Protein AF-A0A356SYL8-F1 (afdb_monomer_lite)

Radius of gyration: 32.14 Å; chains: 1; bounding box: 62×27×93 Å

Sequence (235 aa):
SVVDAVVDLANYNRMDISARATDNAATGLDERGFVDSITAVGWGPGSCAGISGGRTFVQCLPGTNVDFRIAFRNDIVMPTSMPQVFDFFIEVVGDGTFVLDRIPVRILVPPDRPLYPPEGRYWRDYDSTVHCADNERPDWGNLTWQTVSMPSGTSIRWELRAADSLAALPGTTPVSFTAPPVTSPIDIAARLSSAGVPNNLPYLRVTAVLRSNADRSETPVLRSFETRFVCVPTE

pLDDT: mean 92.58, std 8.84, range [54.75, 98.56]

Foldseek 3Di:
DVVVVVVVVQQVPFWKKFKAWAADPVDPDGCSLFWPDKFWDDKDPFDFPDDDPRTIGHRTGPPIGTDIDTHTDDPDDDAALAKDKDKTWMFIDINNHDGPDTDIDIDIDHHPDDFADQKDKDKDKDACPVPADPQWFKQWFKKFWDWPDDDPQKKKKKWKFAAQDPVCRVVGGTQIDMPVVDHPIDTPCVSCVVVVHHSGGRMMMIMIMWGAHPSRPDTIGTPDMDIDIDIDGDD

Structure (mmCIF, N/CA/C/O backbone):
data_AF-A0A356SYL8-F1
#
_entry.id   AF-A0A356SYL8-F1
#
loop_
_atom_site.group_PDB
_atom_site.id
_atom_site.type_symbol
_atom_site.label_atom_id
_atom_site.label_alt_id
_atom_site.label_comp_id
_atom_site.label_asym_id
_atom_site.label_entity_id
_atom_site.label_seq_id
_atom_site.pdbx_PDB_ins_code
_atom_site.Cartn_x
_atom_site.Cartn_y
_atom_site.Cartn_z
_atom_site.occupancy
_atom_site.B_iso_or_equiv
_atom_site.auth_seq_id
_atom_site.auth_comp_id
_atom_site.auth_asym_id
_atom_site.auth_atom_id
_atom_site.pdbx_PDB_model_num
ATOM 1 N N . SER A 1 1 ? -2.974 12.316 65.427 1.00 63.41 1 SER A N 1
ATOM 2 C CA . SER A 1 1 ? -1.638 12.676 64.903 1.00 63.41 1 SER A CA 1
ATOM 3 C C . SER A 1 1 ? -1.795 13.244 63.493 1.00 63.41 1 SER A C 1
ATOM 5 O O . SER A 1 1 ? -2.863 13.087 62.917 1.00 63.41 1 SER A O 1
ATOM 7 N N . VAL A 1 2 ? -0.780 13.905 62.917 1.00 64.44 2 VAL A N 1
ATOM 8 C CA . VAL A 1 2 ? -0.832 14.335 61.497 1.00 64.44 2 VAL A CA 1
ATOM 9 C C . VAL A 1 2 ? -1.031 13.132 60.565 1.00 64.44 2 VAL A C 1
ATOM 11 O O . VAL A 1 2 ? -1.693 13.252 59.545 1.00 64.44 2 VAL A O 1
ATOM 14 N N . VAL A 1 3 ? -0.532 11.956 60.959 1.00 67.69 3 VAL A N 1
ATOM 15 C CA . VAL A 1 3 ? -0.725 10.697 60.229 1.00 67.69 3 VAL A CA 1
ATOM 16 C C . VAL A 1 3 ? -2.204 10.302 60.185 1.00 67.69 3 VAL A C 1
ATOM 18 O O . VAL A 1 3 ? -2.687 9.959 59.116 1.00 67.69 3 VAL A O 1
ATOM 21 N N . ASP A 1 4 ? -2.947 10.448 61.285 1.00 56.91 4 ASP A N 1
ATOM 22 C CA . ASP A 1 4 ? -4.391 10.153 61.310 1.00 56.91 4 ASP A CA 1
ATOM 23 C C . ASP A 1 4 ? -5.180 11.138 60.433 1.00 56.91 4 ASP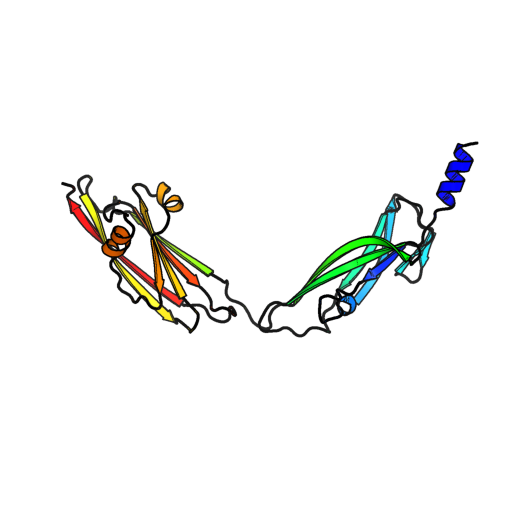 A C 1
ATOM 25 O O . ASP A 1 4 ? -6.041 10.727 59.670 1.00 56.91 4 ASP A O 1
ATOM 29 N N . ALA A 1 5 ? -4.810 12.424 60.437 1.00 55.94 5 ALA A N 1
ATOM 30 C CA . ALA A 1 5 ? -5.434 13.430 59.573 1.00 55.94 5 ALA A CA 1
ATOM 31 C C . ALA A 1 5 ? -5.147 1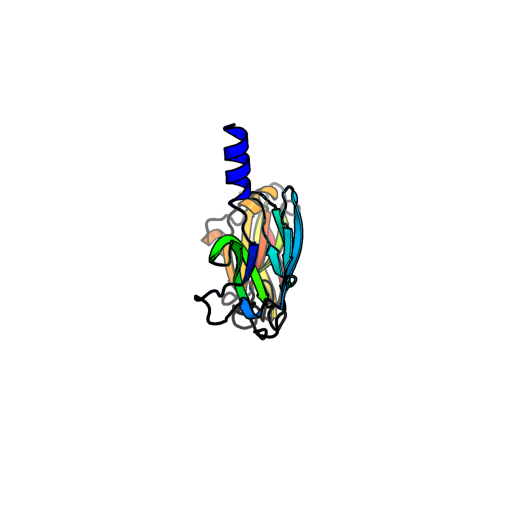3.199 58.075 1.00 55.94 5 ALA A C 1
ATOM 33 O O . ALA A 1 5 ? -5.994 13.484 57.231 1.00 55.94 5 ALA A O 1
ATOM 34 N N . VAL A 1 6 ? -3.969 12.669 57.730 1.00 63.00 6 VAL A N 1
ATOM 35 C CA . VAL A 1 6 ? -3.619 12.288 56.350 1.00 63.00 6 VAL A CA 1
ATOM 36 C C . VAL A 1 6 ? -4.334 10.999 55.935 1.00 63.00 6 VAL A C 1
ATOM 38 O O . VAL A 1 6 ? -4.805 10.912 54.804 1.00 63.00 6 VAL A O 1
ATOM 41 N N . VAL A 1 7 ? -4.467 10.022 56.839 1.00 59.72 7 VAL A N 1
ATOM 42 C CA . VAL A 1 7 ? -5.259 8.800 56.613 1.00 59.72 7 VAL A CA 1
ATOM 43 C C . VAL A 1 7 ? -6.740 9.141 56.429 1.00 59.72 7 VAL A C 1
ATOM 45 O O . VAL A 1 7 ? -7.374 8.621 55.513 1.00 59.72 7 VAL A O 1
ATOM 48 N N . ASP A 1 8 ? -7.279 10.064 57.222 1.00 56.94 8 ASP A N 1
ATOM 49 C CA . ASP A 1 8 ? -8.661 10.530 57.102 1.00 56.94 8 ASP A CA 1
ATOM 50 C C . ASP A 1 8 ? -8.887 11.322 55.806 1.00 56.94 8 ASP A C 1
ATOM 52 O O . ASP A 1 8 ? -9.875 11.086 55.113 1.00 56.94 8 ASP A O 1
ATOM 56 N N . LEU A 1 9 ? -7.949 12.189 55.407 1.00 57.88 9 LEU A N 1
ATOM 57 C CA . LEU A 1 9 ? -8.030 12.938 54.146 1.00 57.88 9 LEU A CA 1
ATOM 58 C C . LEU A 1 9 ? -7.894 12.028 52.911 1.00 57.88 9 LEU A C 1
ATOM 60 O O . LEU A 1 9 ? -8.558 12.252 51.899 1.00 57.88 9 LEU A O 1
ATOM 64 N N . ALA A 1 10 ? -7.071 10.979 52.985 1.00 57.09 10 ALA A N 1
ATOM 65 C CA . ALA A 1 10 ? -6.956 9.970 51.931 1.00 57.09 10 ALA A CA 1
ATOM 66 C C . ALA A 1 10 ? -8.210 9.082 51.834 1.00 57.09 10 ALA A C 1
ATOM 68 O O . ALA A 1 10 ? -8.614 8.710 50.733 1.00 57.09 10 ALA A O 1
ATOM 69 N N . ASN A 1 11 ? -8.859 8.784 52.965 1.00 54.75 11 ASN A N 1
ATOM 70 C CA . ASN A 1 11 ? -10.123 8.046 53.002 1.00 54.75 11 ASN A CA 1
ATOM 71 C C . ASN A 1 11 ? -11.343 8.888 52.586 1.00 54.75 11 ASN A C 1
ATOM 73 O O . ASN A 1 11 ? -12.344 8.304 52.176 1.00 54.75 11 ASN A O 1
ATOM 77 N N . TYR A 1 12 ? -11.265 10.223 52.646 1.00 60.19 12 TYR A N 1
ATOM 78 C CA . TYR A 1 12 ? -12.350 11.131 52.240 1.00 60.19 12 TYR A CA 1
ATOM 79 C C . TYR A 1 12 ? -12.415 11.430 50.735 1.00 60.19 12 TYR A C 1
ATOM 81 O O . TYR A 1 12 ? -13.429 11.938 50.270 1.00 60.19 12 TYR A O 1
ATOM 89 N N . ASN A 1 13 ? -11.373 11.105 49.963 1.00 72.44 13 ASN A N 1
ATOM 90 C CA . ASN A 1 13 ? -11.320 11.352 48.514 1.00 72.44 13 ASN A CA 1
ATOM 91 C C . ASN A 1 13 ? -11.604 10.084 47.693 1.00 72.44 13 ASN A C 1
ATOM 93 O O . ASN A 1 13 ? -10.962 9.834 46.671 1.00 72.44 13 ASN A O 1
ATOM 97 N N . ARG A 1 14 ? -12.522 9.240 48.174 1.00 86.94 14 ARG A N 1
ATOM 98 C CA . ARG A 1 14 ? -12.982 8.071 47.420 1.00 86.94 14 ARG A CA 1
ATOM 99 C C . ARG A 1 14 ? -13.870 8.517 46.268 1.00 86.94 14 ARG A C 1
ATOM 101 O O . ARG A 1 14 ? -14.723 9.376 46.453 1.00 86.94 14 ARG A O 1
ATOM 108 N N . MET A 1 15 ? -13.673 7.890 45.117 1.00 90.81 15 MET A N 1
ATOM 109 C CA . MET A 1 15 ? -14.321 8.272 43.868 1.00 90.81 15 MET A CA 1
ATOM 110 C C . MET A 1 15 ? -14.929 7.050 43.188 1.00 90.81 15 MET A C 1
ATOM 112 O O . MET A 1 15 ? -14.348 5.959 43.209 1.00 90.81 15 MET A O 1
ATOM 116 N N . ASP A 1 16 ? -16.081 7.234 42.563 1.00 94.19 16 ASP A N 1
ATOM 117 C CA . ASP A 1 16 ? -16.688 6.219 41.713 1.00 94.19 16 ASP A CA 1
ATOM 118 C C . ASP A 1 16 ? -16.102 6.330 40.302 1.00 94.19 16 ASP A C 1
ATOM 120 O O . ASP A 1 16 ? -16.129 7.395 39.687 1.00 94.19 16 ASP A O 1
ATOM 124 N N . ILE A 1 17 ? -15.566 5.235 39.767 1.00 94.94 17 ILE A N 1
ATOM 125 C CA . ILE A 1 17 ? -14.903 5.210 38.460 1.00 94.94 17 ILE A CA 1
ATOM 126 C C . ILE A 1 17 ? -15.751 4.410 37.476 1.00 94.94 17 ILE A C 1
ATOM 128 O O . ILE A 1 17 ? -16.045 3.232 37.681 1.00 94.94 17 ILE A O 1
ATOM 132 N N . SER A 1 18 ? -16.124 5.041 36.372 1.00 96.19 18 SER A N 1
ATOM 133 C CA . SER A 1 18 ? -16.866 4.432 35.265 1.00 96.19 18 SER A CA 1
ATOM 134 C C . SER A 1 18 ? -16.169 4.723 33.939 1.00 96.19 18 SER A C 1
ATOM 136 O O . SER A 1 18 ? -15.229 5.512 33.888 1.00 96.19 18 SER A O 1
ATOM 138 N N . ALA A 1 19 ? -16.620 4.096 32.856 1.00 96.81 19 ALA A N 1
ATOM 139 C CA . ALA A 1 19 ? -16.151 4.420 31.516 1.00 96.81 19 ALA A CA 1
ATOM 140 C C . ALA A 1 19 ? -17.329 4.637 30.562 1.00 96.81 19 ALA A C 1
ATOM 142 O O . ALA A 1 19 ? -18.366 3.967 30.653 1.00 96.81 19 ALA A O 1
ATOM 143 N N . ARG A 1 20 ? -17.166 5.583 29.637 1.00 95.81 20 ARG A N 1
ATOM 144 C CA . ARG A 1 20 ? -18.158 5.916 28.610 1.00 95.81 20 ARG A CA 1
ATOM 145 C C . ARG A 1 20 ? -17.486 6.180 27.270 1.00 95.81 20 ARG A C 1
ATOM 147 O O . ARG A 1 20 ? -16.375 6.691 27.218 1.00 95.81 20 ARG A O 1
ATOM 154 N N . ALA A 1 21 ? -18.188 5.864 26.192 1.00 96.81 21 ALA A N 1
ATOM 155 C CA . ALA A 1 21 ? -17.779 6.268 24.857 1.00 96.81 21 ALA A CA 1
ATOM 156 C C . ALA A 1 21 ? -18.201 7.715 24.590 1.00 96.81 21 ALA A C 1
ATOM 158 O O . ALA A 1 21 ? -19.285 8.135 25.010 1.00 96.81 21 ALA A O 1
ATOM 159 N N . THR A 1 22 ? -17.365 8.457 23.875 1.00 95.69 22 THR A N 1
ATOM 160 C CA . THR A 1 22 ? -17.697 9.794 23.379 1.00 95.69 22 THR A CA 1
ATOM 161 C C . THR A 1 22 ? -17.841 9.778 21.872 1.00 95.69 22 THR A C 1
ATOM 163 O O . THR A 1 22 ? -17.048 9.140 21.187 1.00 95.69 22 THR A O 1
ATOM 166 N N . ASP A 1 23 ? -18.819 10.534 21.394 1.00 94.06 23 ASP A N 1
ATOM 167 C CA . ASP A 1 23 ? -19.001 10.846 19.982 1.00 94.06 23 ASP A CA 1
ATOM 168 C C . ASP A 1 23 ? -17.888 11.785 19.490 1.00 94.06 23 ASP A C 1
ATOM 170 O O . ASP A 1 23 ? -17.465 12.695 20.221 1.00 94.06 23 ASP A O 1
ATOM 174 N N . ASN A 1 24 ? -17.414 11.578 18.268 1.00 92.19 24 ASN A N 1
ATOM 175 C CA . ASN A 1 24 ? -16.579 12.534 17.572 1.00 92.19 24 ASN A CA 1
ATOM 176 C C . ASN A 1 24 ? -17.461 13.445 16.713 1.00 92.19 24 ASN A C 1
ATOM 178 O O . ASN A 1 24 ? -17.684 13.198 15.535 1.00 92.19 24 ASN A O 1
ATOM 182 N N . ALA A 1 25 ? -17.860 14.588 17.276 1.00 89.75 25 ALA A N 1
ATOM 183 C CA . ALA A 1 25 ? -18.733 15.560 16.608 1.00 89.75 25 ALA A CA 1
ATOM 184 C C . ALA A 1 25 ? -18.190 16.135 15.276 1.00 89.75 25 ALA A C 1
ATOM 186 O O . ALA A 1 25 ? -18.899 16.876 14.594 1.00 89.75 25 ALA A O 1
ATOM 187 N N . ALA A 1 26 ? -16.931 15.857 14.914 1.00 88.94 26 ALA A N 1
ATOM 188 C CA . ALA A 1 2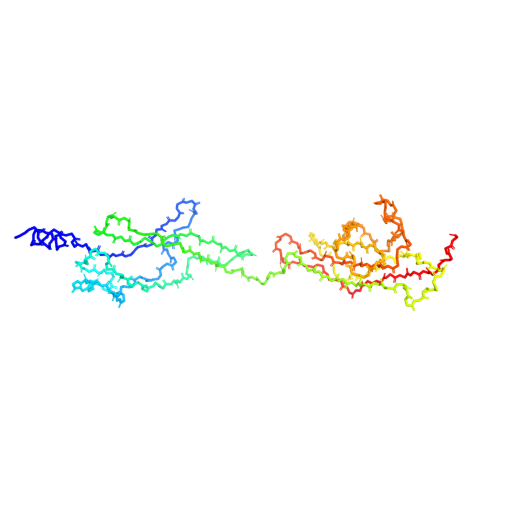6 ? -16.387 16.196 13.602 1.00 88.94 26 ALA A CA 1
ATOM 189 C C . ALA A 1 26 ? -16.847 15.232 12.493 1.00 88.94 26 ALA A C 1
ATOM 191 O O . ALA A 1 26 ? -16.682 15.547 11.311 1.00 88.94 26 ALA A O 1
ATOM 192 N N . THR A 1 27 ? -17.394 14.069 12.844 1.00 87.00 27 THR A N 1
ATOM 193 C CA . THR A 1 27 ? -17.934 13.095 11.897 1.00 87.00 27 THR A CA 1
ATOM 194 C C . THR A 1 27 ? -19.461 13.218 11.827 1.00 87.00 27 THR A C 1
ATOM 196 O O . THR A 1 27 ? -20.114 13.812 12.682 1.00 87.00 27 THR A O 1
ATOM 199 N N . GLY A 1 28 ? -20.053 12.704 10.747 1.00 88.75 28 GLY A N 1
ATOM 200 C CA . GLY A 1 28 ? -21.512 12.647 10.597 1.00 88.75 28 GLY A CA 1
ATOM 201 C C . GLY A 1 28 ? -22.156 11.428 11.268 1.00 88.75 28 GLY A C 1
ATOM 202 O O . GLY A 1 28 ? -23.340 11.184 11.041 1.00 88.75 28 GLY A O 1
ATOM 203 N N . LEU A 1 29 ? -21.386 10.631 12.012 1.00 93.06 29 LEU A N 1
ATOM 204 C CA . LEU A 1 29 ? -21.797 9.357 12.589 1.00 93.06 29 LEU A CA 1
ATOM 205 C C . LEU A 1 29 ? -21.490 9.361 14.083 1.00 93.06 29 LEU A C 1
ATOM 207 O O . LEU A 1 29 ? -20.357 9.585 14.462 1.00 93.06 29 LEU A O 1
ATOM 211 N N . ASP A 1 30 ? -22.461 8.984 14.907 1.00 95.19 30 ASP A N 1
ATOM 212 C CA . ASP A 1 30 ? -22.207 8.781 16.331 1.00 95.19 30 ASP A CA 1
ATOM 213 C C . ASP A 1 30 ? -21.426 7.476 16.578 1.00 95.19 30 ASP A C 1
ATOM 215 O O . ASP A 1 30 ? -22.006 6.381 16.581 1.00 95.19 30 ASP A O 1
ATOM 219 N N . GLU A 1 31 ? -20.109 7.563 16.810 1.00 95.88 31 GLU A N 1
ATOM 220 C CA . GLU A 1 31 ? -19.257 6.380 17.011 1.00 95.88 31 GLU A CA 1
ATOM 221 C C . GLU A 1 31 ? -19.589 5.594 18.280 1.00 95.88 31 GLU A C 1
ATOM 223 O O . GLU A 1 31 ? -19.182 4.435 18.411 1.00 95.88 31 GLU A O 1
ATOM 228 N N . ARG A 1 32 ? -20.374 6.158 19.207 1.00 95.88 32 ARG A N 1
ATOM 229 C CA . ARG A 1 32 ? -20.839 5.412 20.385 1.00 95.88 32 ARG A CA 1
ATOM 230 C C . ARG A 1 32 ? -21.647 4.183 19.983 1.00 95.88 32 ARG A C 1
ATOM 232 O O . ARG A 1 32 ? -21.650 3.209 20.731 1.00 95.88 32 ARG A O 1
ATOM 239 N N . GLY A 1 33 ? -22.268 4.190 18.802 1.00 95.75 33 GLY A N 1
ATOM 240 C CA . GLY A 1 33 ? -22.961 3.024 18.257 1.00 95.75 33 GLY A CA 1
ATOM 241 C C . GLY A 1 33 ? -22.044 1.829 17.960 1.00 95.75 33 GLY A C 1
ATOM 242 O O . GLY A 1 33 ? -22.530 0.703 17.938 1.00 95.75 33 GLY A O 1
ATOM 243 N N . PHE A 1 34 ? -20.723 2.023 17.820 1.00 96.81 34 PHE A N 1
ATOM 244 C CA . PHE A 1 34 ? -19.773 0.907 17.708 1.00 96.81 34 PHE A CA 1
ATOM 245 C C . PHE A 1 34 ? -19.537 0.176 19.033 1.00 96.81 34 PHE A C 1
ATOM 247 O O . PHE A 1 34 ? -18.995 -0.931 19.040 1.00 96.81 34 PHE A O 1
ATOM 254 N N . VAL A 1 35 ? -19.881 0.789 20.166 1.00 97.19 35 VAL A N 1
ATOM 255 C CA . VAL A 1 35 ? -19.619 0.227 21.491 1.00 97.19 35 VAL A CA 1
ATOM 256 C C . VAL A 1 35 ? -20.791 -0.647 21.912 1.00 97.19 35 VAL A C 1
ATOM 258 O O . VAL A 1 35 ? -21.833 -0.157 22.336 1.00 97.19 35 VAL A O 1
ATOM 261 N N . ASP A 1 36 ? -20.595 -1.961 21.832 1.00 97.25 36 ASP A N 1
ATOM 262 C CA . ASP A 1 36 ? -21.596 -2.949 22.237 1.00 97.25 36 ASP A CA 1
ATOM 263 C C . ASP A 1 36 ? -21.732 -3.003 23.763 1.00 97.25 36 ASP A C 1
ATOM 265 O O . ASP A 1 36 ? -22.833 -2.981 24.316 1.00 97.25 36 ASP A O 1
ATOM 269 N N . SER A 1 37 ? -20.602 -3.032 24.476 1.00 96.88 37 SER A N 1
ATOM 270 C CA . SER A 1 37 ? -20.607 -3.011 25.937 1.00 96.88 37 SER A CA 1
ATOM 271 C C . SER A 1 37 ? -19.316 -2.459 26.536 1.00 96.88 37 SER A C 1
ATOM 273 O O . SER A 1 37 ? -18.235 -2.538 25.958 1.00 96.88 37 SER A O 1
ATOM 275 N N . ILE A 1 38 ? -19.452 -1.908 27.744 1.00 97.19 38 ILE A N 1
ATOM 276 C CA . ILE A 1 38 ? -18.355 -1.516 28.632 1.00 97.19 38 ILE A CA 1
ATOM 277 C C . ILE A 1 38 ? -18.654 -2.180 29.969 1.00 97.19 38 ILE A C 1
ATOM 279 O O . ILE A 1 38 ? -19.726 -1.961 30.536 1.00 97.19 38 ILE A O 1
ATOM 283 N N . THR A 1 39 ? -17.733 -3.005 30.450 1.00 97.50 39 THR A N 1
ATOM 284 C CA . THR A 1 39 ? -17.899 -3.785 31.680 1.00 97.50 39 THR A CA 1
ATOM 285 C C . THR A 1 39 ? -16.709 -3.573 32.598 1.00 97.50 39 THR A C 1
ATOM 287 O O . THR A 1 39 ? -15.561 -3.638 32.164 1.00 97.50 39 THR A O 1
ATOM 290 N N . ALA A 1 40 ? -16.985 -3.301 33.868 1.00 95.88 40 ALA A N 1
ATOM 291 C CA . ALA A 1 40 ? -15.983 -3.277 34.921 1.00 95.88 40 ALA A CA 1
ATOM 292 C C . ALA A 1 40 ? -15.641 -4.730 35.281 1.00 95.88 40 ALA A C 1
ATOM 294 O O . ALA A 1 40 ? -16.543 -5.503 35.615 1.00 95.88 40 ALA A O 1
ATOM 295 N N . VAL A 1 41 ? -14.368 -5.123 35.167 1.00 94.56 41 VAL A N 1
ATOM 296 C CA . VAL A 1 41 ? -13.958 -6.532 35.336 1.00 94.56 41 VAL A CA 1
ATOM 297 C C . VAL A 1 41 ? -13.105 -6.788 36.572 1.00 94.56 41 VAL A C 1
ATOM 299 O O . VAL A 1 41 ? -13.174 -7.882 37.127 1.00 94.56 41 VAL A O 1
ATOM 302 N N . GLY A 1 42 ? -12.332 -5.806 37.028 1.00 90.31 42 GLY A N 1
ATOM 303 C CA . GLY A 1 42 ? -11.468 -5.952 38.195 1.00 90.31 42 GLY A CA 1
ATOM 304 C C . GLY A 1 42 ? -10.661 -4.692 38.482 1.00 90.31 42 GLY A C 1
ATOM 305 O O . GLY A 1 42 ? -10.757 -3.707 37.755 1.00 90.31 42 GLY A O 1
ATOM 306 N N . TRP A 1 43 ? -9.883 -4.722 39.558 1.00 89.94 43 TRP A N 1
ATOM 307 C CA . TRP A 1 43 ? -8.933 -3.668 39.901 1.00 89.94 43 TRP A CA 1
ATOM 308 C C . TRP A 1 43 ? -7.612 -4.277 40.377 1.00 89.94 43 TRP A C 1
ATOM 310 O O . TRP A 1 43 ? -7.587 -5.357 40.971 1.00 89.94 43 TRP A O 1
ATOM 320 N N . GLY A 1 44 ? -6.515 -3.582 40.085 1.00 78.25 44 GLY A N 1
ATOM 321 C CA . GLY A 1 44 ? -5.158 -3.916 40.505 1.00 78.25 44 GLY A CA 1
ATOM 322 C C . GLY A 1 44 ? -4.822 -3.368 41.902 1.00 78.25 44 GLY A C 1
ATOM 323 O O . GLY A 1 44 ? -5.714 -3.215 42.739 1.00 78.25 44 GLY A O 1
ATOM 324 N N . PRO A 1 45 ? -3.540 -3.063 42.185 1.00 74.31 45 PRO A N 1
ATOM 325 C CA . PRO A 1 45 ? -3.129 -2.442 43.444 1.00 74.31 45 PRO A CA 1
ATOM 326 C C . PRO A 1 45 ? -3.954 -1.183 43.746 1.00 74.31 45 PRO A C 1
ATOM 328 O O . PRO A 1 45 ? -4.186 -0.363 42.858 1.00 74.31 45 PRO A O 1
ATOM 331 N N . GLY A 1 46 ? -4.401 -1.052 44.995 1.00 76.19 46 GLY A N 1
ATOM 332 C CA . GLY A 1 46 ? -5.410 -0.074 45.407 1.00 76.19 46 GLY A CA 1
ATOM 333 C C . GLY A 1 46 ? -6.634 -0.756 46.020 1.00 76.19 46 GLY A C 1
ATOM 334 O O . GLY A 1 46 ? -6.595 -1.944 46.348 1.00 76.19 46 GLY A O 1
ATOM 335 N N . SER A 1 47 ? -7.718 -0.007 46.227 1.00 85.69 47 SER A N 1
ATOM 336 C CA . SER A 1 47 ? -8.959 -0.564 46.776 1.00 85.69 47 SER A CA 1
ATOM 337 C C . SER A 1 47 ? -10.180 0.221 46.313 1.00 85.69 47 SER A C 1
ATOM 339 O O . SER A 1 47 ? -10.319 1.404 46.624 1.00 85.69 47 SER A O 1
ATOM 341 N N . CYS A 1 48 ? -11.084 -0.483 45.634 1.00 91.00 48 CYS A N 1
ATOM 342 C CA . CYS A 1 48 ? -12.483 -0.105 45.456 1.00 91.00 48 CYS A CA 1
ATOM 343 C C . CYS A 1 48 ? -13.358 -0.935 46.407 1.00 91.00 48 CYS A C 1
ATOM 345 O O . CYS A 1 48 ? -12.989 -2.049 46.784 1.00 91.00 48 CYS A O 1
ATOM 347 N N . ALA A 1 49 ? -14.523 -0.412 46.794 1.00 92.06 49 ALA A N 1
ATOM 348 C CA . ALA A 1 49 ? -15.468 -1.139 47.644 1.00 92.06 49 ALA A CA 1
ATOM 349 C C . ALA A 1 49 ? -16.221 -2.245 46.884 1.00 92.06 49 ALA A C 1
ATOM 351 O O . ALA A 1 49 ? -16.731 -3.179 47.499 1.00 92.06 49 ALA A O 1
ATOM 352 N N . GLY A 1 50 ? -16.294 -2.158 45.553 1.00 92.62 50 GLY A N 1
ATOM 353 C CA . GLY A 1 50 ? -16.954 -3.158 44.720 1.00 92.62 50 GLY A CA 1
ATOM 354 C C . GLY A 1 50 ? -17.216 -2.681 43.295 1.00 92.62 50 GLY A C 1
ATOM 355 O O . GLY A 1 50 ? -16.746 -1.621 42.881 1.00 92.62 50 GLY A O 1
ATOM 356 N N . ILE A 1 51 ? -18.010 -3.468 42.566 1.00 95.44 51 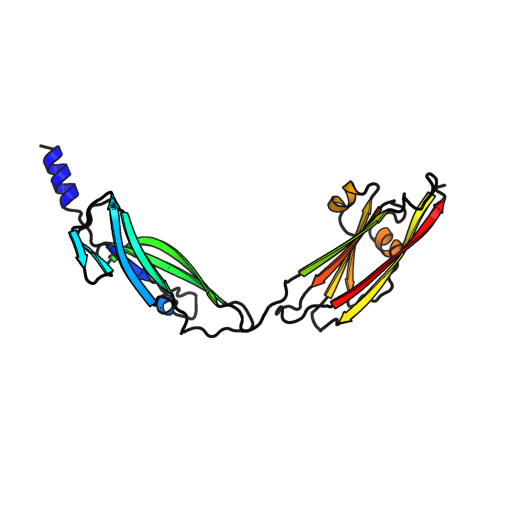ILE A N 1
ATOM 357 C CA . ILE A 1 51 ? -18.558 -3.109 41.253 1.00 95.44 51 ILE A CA 1
ATOM 358 C C . ILE A 1 51 ? -20.071 -2.969 41.380 1.00 95.44 51 ILE A C 1
ATOM 360 O O . ILE A 1 51 ? -20.747 -3.903 41.810 1.00 95.44 51 ILE A O 1
ATOM 364 N N . SER A 1 52 ? -20.608 -1.826 40.964 1.00 95.56 52 SER A N 1
ATOM 365 C CA . SER A 1 52 ? -22.046 -1.583 40.863 1.00 95.56 52 SER A CA 1
ATOM 366 C C . SER A 1 52 ? -22.513 -1.703 39.412 1.00 95.56 52 SER A C 1
ATOM 368 O O . SER A 1 52 ? -21.859 -1.212 38.485 1.00 95.56 52 SER A O 1
ATOM 370 N N . GLY A 1 53 ? -23.629 -2.410 39.202 1.00 92.31 53 GLY A N 1
ATOM 371 C CA . GLY A 1 53 ? -24.264 -2.576 37.887 1.00 92.31 53 GLY A CA 1
ATOM 372 C C . GLY A 1 53 ? -23.375 -3.202 36.803 1.00 92.31 53 GLY A C 1
ATOM 373 O O . GLY A 1 53 ? -23.676 -3.057 35.624 1.00 92.31 53 GLY A O 1
ATOM 374 N N . GLY A 1 54 ? -22.258 -3.839 37.178 1.00 93.44 54 GLY A N 1
ATOM 375 C CA . GLY A 1 54 ? -21.264 -4.388 36.247 1.00 93.44 54 GLY A CA 1
ATOM 376 C C . GLY A 1 54 ? -20.469 -3.343 35.451 1.00 93.44 54 GLY A C 1
ATOM 377 O O . GLY A 1 54 ? -19.771 -3.709 34.507 1.00 93.44 54 GLY A O 1
ATOM 378 N N . ARG A 1 55 ? -20.5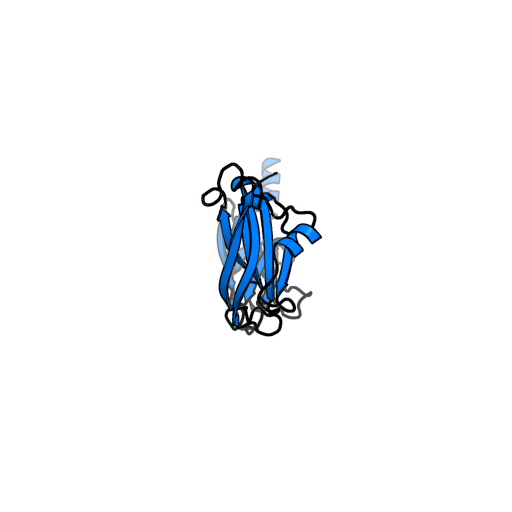82 -2.049 35.780 1.00 94.50 55 ARG A N 1
ATOM 379 C CA . ARG A 1 55 ? -20.059 -0.944 34.949 1.00 94.50 55 ARG A CA 1
ATOM 380 C C . ARG A 1 55 ? -19.269 0.114 35.705 1.00 94.50 55 ARG A C 1
ATOM 382 O O . ARG A 1 55 ? -18.521 0.854 35.074 1.00 94.50 55 ARG A O 1
ATOM 389 N N . THR A 1 56 ? -19.439 0.192 37.019 1.00 96.06 56 THR A N 1
ATOM 390 C CA . THR A 1 56 ? -18.841 1.249 37.834 1.00 96.06 56 THR A CA 1
ATOM 391 C C . THR A 1 56 ? -18.108 0.625 39.002 1.00 96.06 56 THR A C 1
ATOM 393 O O . THR A 1 56 ? -18.694 -0.156 39.751 1.00 96.06 56 THR A O 1
ATOM 396 N N . PHE A 1 57 ? -16.845 0.984 39.178 1.00 96.12 57 PHE A N 1
ATOM 397 C CA . PHE A 1 57 ? -16.114 0.717 40.404 1.00 96.12 57 PHE A CA 1
ATOM 398 C C . PHE A 1 57 ? -16.508 1.758 41.440 1.00 96.12 57 PHE A C 1
ATOM 400 O O . PHE A 1 57 ? -16.423 2.952 41.168 1.00 96.12 57 PHE A O 1
ATOM 407 N N . VAL A 1 58 ? -16.970 1.321 42.606 1.00 95.19 58 VAL A N 1
ATOM 408 C CA . VAL A 1 58 ? -17.467 2.236 43.639 1.00 95.19 58 VAL A CA 1
ATOM 409 C C . VAL A 1 58 ? -16.419 2.484 44.712 1.00 95.19 58 VAL A C 1
ATOM 411 O O . VAL A 1 58 ? -15.721 1.557 45.139 1.00 95.19 58 VAL A O 1
ATOM 414 N N . GLN A 1 59 ? -16.353 3.725 45.189 1.00 92.94 59 GLN A N 1
ATOM 415 C CA . GLN A 1 59 ? -15.567 4.135 46.351 1.00 92.94 59 GLN A CA 1
ATOM 416 C C . GLN A 1 59 ? -14.079 3.761 46.246 1.00 92.94 59 GLN A C 1
ATOM 418 O O . GLN A 1 59 ? -13.482 3.257 47.203 1.00 92.94 59 GLN A O 1
ATOM 423 N N . CYS A 1 60 ? -13.477 3.985 45.080 1.00 91.62 60 CYS A N 1
ATOM 424 C CA . CYS A 1 60 ? -12.072 3.695 44.824 1.00 91.62 60 CYS A CA 1
ATOM 425 C C . CYS A 1 60 ? -11.157 4.717 45.493 1.00 91.62 60 CYS A C 1
ATOM 427 O O . CYS A 1 60 ? -11.389 5.923 45.413 1.00 91.62 60 CYS A O 1
ATOM 429 N N . LEU A 1 61 ? -10.092 4.235 46.133 1.00 90.00 61 LEU A N 1
ATOM 430 C CA . LEU A 1 61 ? -9.018 5.091 46.628 1.00 90.00 61 LEU A CA 1
ATOM 431 C C . LEU A 1 61 ? -8.214 5.682 45.456 1.00 90.00 61 LEU A C 1
ATOM 433 O O . LEU A 1 61 ? -7.995 4.980 44.459 1.00 90.00 61 LEU A O 1
ATOM 437 N N . PRO A 1 62 ? -7.707 6.922 45.581 1.00 86.38 62 PRO A N 1
ATOM 438 C CA . PRO A 1 62 ? -6.779 7.492 44.612 1.00 86.38 62 PRO A CA 1
ATOM 439 C C . PRO A 1 62 ? -5.583 6.567 44.345 1.00 86.38 62 PRO A C 1
ATOM 441 O O . PRO A 1 62 ? -5.020 5.982 45.269 1.00 86.38 62 PRO A O 1
ATOM 444 N N . GLY A 1 63 ? -5.199 6.434 43.074 1.00 83.69 63 GLY A N 1
ATOM 445 C CA . GLY A 1 63 ? -4.125 5.533 42.643 1.00 83.69 63 GLY A CA 1
ATOM 446 C C . GLY A 1 63 ? -4.545 4.073 42.432 1.00 83.69 63 GLY A C 1
ATOM 447 O O . GLY A 1 63 ? -3.687 3.253 42.119 1.00 83.69 63 GLY A O 1
ATOM 448 N N . THR A 1 64 ? -5.834 3.736 42.575 1.00 88.88 64 THR A N 1
ATOM 449 C CA . THR A 1 64 ? -6.338 2.399 42.220 1.00 88.88 64 THR A CA 1
ATOM 450 C C . THR A 1 64 ? -6.331 2.205 40.705 1.00 88.88 64 THR A C 1
ATOM 452 O O . THR A 1 64 ? -6.937 2.990 39.977 1.00 88.88 64 THR A O 1
ATOM 455 N N . ASN A 1 65 ? -5.704 1.127 40.232 1.00 90.31 65 ASN A N 1
ATOM 456 C CA . ASN A 1 65 ? -5.803 0.713 38.831 1.00 90.31 65 ASN A CA 1
ATOM 457 C C . ASN A 1 65 ? -7.103 -0.057 38.609 1.00 90.31 65 ASN A C 1
ATOM 459 O O . ASN A 1 65 ? -7.354 -1.030 39.315 1.00 90.31 65 ASN A O 1
ATOM 463 N N . VAL A 1 66 ? -7.907 0.343 37.628 1.00 92.81 66 VAL A N 1
ATOM 464 C CA . VAL A 1 66 ? -9.174 -0.316 37.290 1.00 92.81 66 VAL A CA 1
ATOM 465 C C . VAL A 1 66 ? -9.138 -0.879 35.876 1.00 92.81 66 VAL A C 1
ATOM 467 O O . VAL A 1 66 ? -8.584 -0.259 34.971 1.00 92.81 66 VAL A O 1
ATOM 470 N N . ASP A 1 67 ? -9.780 -2.027 35.685 1.00 94.38 67 ASP A N 1
ATOM 471 C CA . ASP A 1 67 ? -9.802 -2.734 34.412 1.00 94.38 67 ASP A CA 1
ATOM 472 C C . ASP A 1 67 ? -11.214 -2.736 33.823 1.00 94.38 67 ASP A C 1
ATOM 474 O O . ASP A 1 67 ? -12.164 -3.275 34.403 1.00 94.38 67 ASP A O 1
ATOM 478 N N . PHE A 1 68 ? -11.349 -2.179 32.622 1.00 95.81 68 PHE A N 1
ATOM 479 C CA . PHE A 1 68 ? -12.567 -2.270 31.824 1.00 95.81 68 PHE A CA 1
ATOM 480 C C . PHE A 1 68 ? -12.375 -3.248 30.666 1.00 95.81 68 PHE A C 1
ATOM 482 O O . PHE A 1 68 ? -11.375 -3.202 29.951 1.00 95.81 68 PHE A O 1
ATOM 489 N N . ARG A 1 69 ? -13.371 -4.103 30.426 1.00 96.69 69 ARG A N 1
ATOM 490 C CA . ARG A 1 69 ? -13.510 -4.851 29.172 1.00 96.69 69 ARG A CA 1
ATOM 491 C C . ARG A 1 69 ? -14.536 -4.152 28.294 1.00 96.69 69 ARG A C 1
ATOM 493 O O . ARG A 1 69 ? -15.672 -3.931 28.718 1.00 96.69 69 ARG A O 1
ATOM 500 N N . ILE A 1 70 ? -14.127 -3.852 27.067 1.00 97.12 70 ILE A N 1
ATOM 501 C CA . ILE A 1 70 ? -14.933 -3.141 26.076 1.00 97.12 70 ILE A CA 1
ATOM 502 C C . ILE A 1 70 ? -15.134 -4.063 24.878 1.00 97.12 70 ILE A C 1
ATOM 504 O O . ILE A 1 70 ? -14.165 -4.613 24.354 1.00 97.12 70 ILE A O 1
ATOM 508 N N . ALA A 1 71 ? -16.387 -4.252 24.476 1.00 97.50 71 ALA A N 1
ATOM 509 C CA . ALA A 1 71 ? -16.747 -4.981 23.269 1.00 97.50 71 ALA A CA 1
ATOM 510 C C . ALA A 1 71 ? -17.220 -3.995 22.201 1.00 97.50 71 ALA A C 1
ATOM 512 O O . ALA A 1 71 ? -17.990 -3.076 22.490 1.00 97.50 71 ALA A O 1
ATOM 513 N N . PHE A 1 72 ? -16.771 -4.217 20.969 1.00 97.50 72 PHE A N 1
ATOM 514 C CA . PHE A 1 72 ? -17.168 -3.429 19.811 1.00 97.50 72 PHE A CA 1
ATOM 515 C C . PHE A 1 72 ? -17.955 -4.295 18.832 1.00 97.50 72 PHE A C 1
ATOM 517 O O . PHE A 1 72 ? -17.653 -5.480 18.664 1.00 97.50 72 PHE A O 1
ATOM 524 N N . ARG A 1 73 ? -18.928 -3.694 18.153 1.00 96.69 73 ARG A N 1
ATOM 525 C CA . ARG A 1 73 ? -19.677 -4.307 17.052 1.00 96.69 73 ARG A CA 1
ATOM 526 C C . ARG A 1 73 ? -19.926 -3.275 15.958 1.00 96.69 73 ARG A C 1
ATOM 528 O O . ARG A 1 73 ? -19.949 -2.085 16.238 1.00 96.69 73 ARG A O 1
ATOM 535 N N . ASN A 1 74 ? -20.134 -3.727 14.725 1.00 95.69 74 ASN A N 1
ATOM 536 C CA . ASN A 1 74 ? -20.547 -2.852 13.632 1.00 95.69 74 ASN A CA 1
ATOM 537 C C . ASN A 1 74 ? -21.861 -3.345 13.019 1.00 95.69 74 ASN A C 1
ATOM 539 O O . ASN A 1 74 ? -21.867 -4.276 12.217 1.00 95.69 74 ASN A O 1
ATOM 543 N N . ASP A 1 75 ? -22.954 -2.704 13.407 1.00 94.50 75 ASP A N 1
ATOM 544 C CA . ASP A 1 75 ? -24.303 -2.830 12.846 1.00 94.50 75 ASP A CA 1
ATOM 545 C C . ASP A 1 75 ? -24.814 -1.500 12.255 1.00 94.50 75 ASP A C 1
ATOM 547 O O . ASP A 1 75 ? -25.917 -1.448 11.714 1.00 94.50 75 ASP A O 1
ATOM 551 N N . ILE A 1 76 ? -24.005 -0.436 12.337 1.00 93.81 76 ILE A N 1
ATOM 552 C CA . ILE A 1 76 ? -24.379 0.940 11.981 1.00 93.81 76 ILE A CA 1
ATOM 553 C C . ILE A 1 76 ? -23.725 1.448 10.692 1.00 93.81 76 ILE A C 1
ATOM 555 O O . ILE A 1 76 ? -24.282 2.326 10.035 1.00 93.81 76 ILE A O 1
ATOM 559 N N . VAL A 1 77 ? -22.566 0.907 10.300 1.00 95.50 77 VAL A N 1
ATOM 560 C CA . VAL A 1 77 ? -21.835 1.340 9.104 1.00 95.50 77 VAL A CA 1
ATOM 561 C C . VAL A 1 77 ? -21.738 0.207 8.099 1.00 95.50 77 VAL A C 1
ATOM 563 O O . VAL A 1 77 ? -21.046 -0.791 8.310 1.00 95.50 77 VAL A O 1
ATOM 566 N N . MET A 1 78 ? -22.380 0.406 6.951 1.00 93.75 78 MET A N 1
ATOM 567 C CA . MET A 1 78 ? -22.203 -0.469 5.799 1.00 93.75 78 MET A CA 1
ATOM 568 C C . MET A 1 78 ? -20.816 -0.252 5.168 1.00 93.75 78 MET A C 1
ATOM 570 O O . MET A 1 78 ? -20.376 0.895 5.036 1.00 93.75 78 MET A O 1
ATOM 574 N N . PRO A 1 79 ? -20.115 -1.326 4.760 1.00 92.25 79 PRO A N 1
ATOM 575 C CA . PRO A 1 79 ? -18.914 -1.219 3.937 1.00 92.25 79 PRO A CA 1
ATOM 576 C C . PRO A 1 79 ? -19.163 -0.418 2.652 1.00 92.25 79 PRO A C 1
ATOM 578 O O . PRO A 1 79 ? -20.252 -0.470 2.083 1.00 92.25 79 PRO A O 1
ATOM 581 N N . THR A 1 80 ? -18.139 0.297 2.181 1.00 91.06 80 THR A N 1
ATOM 582 C CA . THR A 1 80 ? -18.159 1.005 0.887 1.00 91.06 80 THR A CA 1
ATOM 583 C C . THR A 1 80 ? -16.993 0.546 0.019 1.00 91.06 80 THR A C 1
ATOM 585 O O . THR A 1 80 ? -16.163 -0.250 0.454 1.00 91.06 80 THR A O 1
ATOM 588 N N . SER A 1 81 ? -16.864 1.109 -1.182 1.00 86.50 81 SER A N 1
ATOM 589 C CA . SER A 1 81 ? -15.732 0.867 -2.081 1.00 86.50 81 SER A CA 1
ATOM 590 C C . SER A 1 81 ? -14.360 1.214 -1.498 1.00 86.50 81 SER A C 1
ATOM 592 O O . SER A 1 81 ? -13.342 0.777 -2.029 1.00 86.50 81 SER A O 1
ATOM 594 N N . MET A 1 82 ? -14.320 2.035 -0.448 1.00 86.69 82 MET A N 1
ATOM 595 C CA . MET A 1 82 ? -13.103 2.476 0.226 1.00 86.69 82 MET A CA 1
ATOM 596 C C . MET A 1 82 ? -13.143 2.097 1.711 1.00 86.69 82 MET A C 1
ATOM 598 O O . MET A 1 82 ? -14.226 2.021 2.297 1.00 86.69 82 MET A O 1
ATOM 602 N N . PRO A 1 83 ? -11.978 1.881 2.352 1.00 90.19 83 PRO A N 1
ATOM 603 C CA . PRO A 1 83 ? -11.925 1.699 3.794 1.00 90.19 83 PRO A CA 1
ATOM 604 C C . PRO A 1 83 ? -12.447 2.953 4.499 1.00 90.19 83 PRO A C 1
ATOM 606 O O . PRO A 1 83 ? -12.074 4.072 4.143 1.00 90.19 83 PRO A O 1
ATOM 609 N N . GLN A 1 84 ? -13.274 2.756 5.521 1.00 93.25 84 GLN A N 1
ATOM 610 C CA . GLN A 1 84 ? -13.792 3.838 6.358 1.00 93.25 84 GLN A CA 1
ATOM 611 C C . GLN A 1 84 ? -13.128 3.741 7.730 1.00 93.25 84 GLN A C 1
ATOM 613 O O . GLN A 1 84 ? -13.078 2.659 8.321 1.00 93.25 84 GLN A O 1
ATOM 618 N N . VAL A 1 85 ? -12.585 4.857 8.211 1.00 94.75 85 VAL A N 1
ATOM 619 C CA . VAL A 1 85 ? -11.864 4.937 9.486 1.00 94.75 85 VAL A CA 1
ATOM 620 C C . VAL A 1 85 ? -12.631 5.861 10.416 1.00 94.75 85 VAL A C 1
ATOM 622 O O . VAL A 1 85 ? -12.915 6.998 10.045 1.00 94.75 85 VAL A O 1
ATOM 625 N N . PHE A 1 86 ? -12.927 5.369 11.614 1.00 95.50 86 PHE A N 1
ATOM 626 C CA . PHE A 1 86 ? -13.614 6.114 12.661 1.00 95.50 86 PHE A CA 1
ATOM 627 C C . PHE A 1 86 ? -12.715 6.189 13.888 1.00 95.50 86 PHE A C 1
ATOM 629 O O . PHE A 1 86 ? -12.291 5.156 14.412 1.00 95.50 86 PHE A O 1
ATOM 636 N N . ASP A 1 87 ? -12.421 7.412 14.314 1.00 95.31 87 ASP A N 1
ATOM 637 C CA . ASP A 1 87 ? -11.576 7.714 15.464 1.00 95.31 87 ASP A CA 1
ATOM 638 C C . ASP A 1 87 ? -12.430 8.388 16.540 1.00 95.31 87 ASP A C 1
ATOM 640 O O . ASP A 1 87 ? -13.056 9.418 16.282 1.00 95.31 87 ASP A O 1
ATOM 644 N N . PHE A 1 88 ? -12.437 7.820 17.743 1.00 96.50 88 PHE A N 1
ATOM 645 C CA . PHE A 1 88 ? -13.169 8.347 18.896 1.00 96.50 88 PHE A CA 1
ATOM 646 C C . PHE A 1 88 ? -12.466 7.969 20.207 1.00 96.50 88 PHE A C 1
ATOM 648 O O . PHE A 1 88 ? -11.385 7.375 20.195 1.00 96.50 88 PHE A O 1
ATOM 655 N N . PHE A 1 89 ? -13.055 8.329 21.349 1.00 97.12 89 PHE A N 1
ATOM 656 C CA . PHE A 1 89 ? -12.470 8.061 22.662 1.00 97.12 89 PHE A CA 1
ATOM 657 C C . PHE A 1 89 ? -13.388 7.241 23.562 1.00 97.12 89 PHE A C 1
ATOM 659 O O . PHE A 1 89 ? -14.616 7.371 23.547 1.00 97.12 89 PHE A O 1
ATOM 666 N N . ILE A 1 90 ? -12.752 6.444 24.413 1.00 97.56 90 ILE A N 1
ATOM 667 C CA . ILE A 1 90 ? -13.343 5.982 25.662 1.00 97.56 90 ILE A CA 1
ATOM 668 C C . ILE A 1 90 ? -12.811 6.886 26.770 1.00 97.56 90 ILE A C 1
ATOM 670 O O . ILE A 1 90 ? -11.604 6.961 27.000 1.00 97.56 90 ILE A O 1
ATOM 674 N N . GLU A 1 91 ? -13.717 7.579 27.448 1.00 97.12 91 GLU A N 1
ATOM 675 C CA . GLU A 1 91 ? -13.411 8.373 28.631 1.00 97.12 91 GLU A CA 1
ATOM 676 C C . GLU A 1 91 ? -13.561 7.514 29.880 1.00 97.12 91 GLU A C 1
ATOM 678 O O . GLU A 1 91 ? -14.620 6.921 30.111 1.00 97.12 91 GLU A O 1
ATOM 683 N N . VAL A 1 92 ? -12.523 7.499 30.711 1.00 95.44 92 VAL A N 1
ATOM 684 C CA . VAL A 1 92 ? -12.625 7.044 32.099 1.00 95.44 92 VAL A CA 1
ATOM 685 C C . VAL A 1 92 ? -13.080 8.236 32.929 1.00 95.44 92 VAL A C 1
ATOM 687 O O . VAL A 1 92 ? -12.471 9.304 32.873 1.00 95.44 92 VAL A O 1
ATOM 690 N N . VAL A 1 93 ? -14.172 8.073 33.670 1.00 95.56 93 VAL A N 1
ATOM 691 C CA . VAL A 1 93 ? -14.876 9.159 34.352 1.00 95.56 93 VAL A CA 1
ATOM 692 C C . VAL A 1 93 ? -14.971 8.882 35.847 1.00 95.56 93 VAL A C 1
ATOM 694 O O . VAL A 1 93 ? -15.484 7.839 36.257 1.00 95.56 93 VAL A O 1
ATOM 697 N N . GLY A 1 94 ? -14.515 9.845 36.640 1.00 93.38 94 GLY A N 1
ATOM 698 C CA . GLY A 1 94 ? -14.646 9.919 38.088 1.00 93.38 94 GLY A CA 1
ATOM 699 C C . GLY A 1 94 ? -15.909 10.665 38.518 1.00 93.38 94 GLY A C 1
ATOM 700 O O . GLY A 1 94 ? -16.234 11.711 37.951 1.00 93.38 94 GLY A O 1
ATOM 701 N N . ASP A 1 95 ? -16.644 10.113 39.482 1.00 91.25 95 ASP A N 1
ATOM 702 C CA . ASP A 1 95 ? -17.901 10.641 40.042 1.00 91.25 95 ASP A CA 1
ATOM 703 C C . ASP A 1 95 ? -18.905 11.093 38.968 1.00 91.25 95 ASP A C 1
ATOM 705 O O . ASP A 1 95 ? -19.605 12.100 39.091 1.00 91.25 95 ASP A O 1
ATOM 709 N N . GLY A 1 96 ? -18.920 10.371 37.843 1.00 87.19 96 GLY A N 1
ATOM 710 C CA . GLY A 1 96 ? -19.779 10.637 36.686 1.00 87.19 96 GLY A CA 1
ATOM 711 C C . GLY A 1 96 ? -19.519 11.958 35.948 1.00 87.19 96 GLY A C 1
ATOM 712 O O . GLY A 1 96 ? -20.202 12.235 34.961 1.00 87.19 96 GLY A O 1
ATOM 713 N N . THR A 1 97 ? -18.545 12.764 36.377 1.00 87.25 97 THR A N 1
ATOM 714 C CA . THR A 1 97 ? -18.362 14.147 35.908 1.00 87.25 97 THR A CA 1
ATOM 715 C C . THR A 1 97 ? -16.945 14.454 35.440 1.00 87.25 97 THR A C 1
ATOM 717 O O . THR A 1 97 ? -16.779 15.110 34.410 1.00 87.25 97 THR A O 1
ATOM 720 N N . PHE A 1 98 ? -15.921 13.965 36.136 1.00 87.69 98 PHE A N 1
ATOM 721 C CA . PHE A 1 98 ? -14.528 14.299 35.854 1.00 87.69 98 PHE A CA 1
ATOM 722 C C . PHE A 1 98 ? -13.908 13.298 34.889 1.00 87.69 98 PHE A C 1
ATOM 724 O O . PHE A 1 98 ? -13.833 12.113 35.192 1.00 87.69 98 PHE A O 1
ATOM 731 N N . VAL A 1 99 ? -13.424 13.756 33.736 1.00 93.38 99 VAL A N 1
ATOM 732 C CA . VAL A 1 99 ? -12.663 12.894 32.823 1.00 93.38 99 VAL A CA 1
ATOM 733 C C . VAL A 1 99 ? -11.265 12.697 33.401 1.00 93.38 99 VAL A C 1
ATOM 735 O O . VAL A 1 99 ? -10.497 13.650 33.510 1.00 93.38 99 VAL A O 1
ATOM 738 N N . LEU A 1 100 ? -10.961 11.464 33.794 1.00 92.00 100 LEU A N 1
ATOM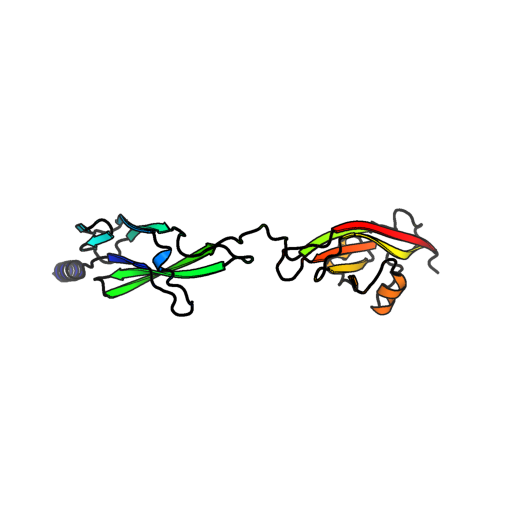 739 C CA . LEU A 1 100 ? -9.681 11.062 34.377 1.00 92.00 100 LEU A CA 1
ATOM 740 C C . LEU A 1 100 ? -8.680 10.659 33.297 1.00 92.00 100 LEU A C 1
ATOM 742 O O . LEU A 1 100 ? -7.493 10.942 33.429 1.00 92.00 100 LEU A O 1
ATOM 746 N N . ASP A 1 101 ? -9.166 10.007 32.239 1.00 93.94 101 ASP A N 1
ATOM 747 C CA . ASP A 1 101 ? -8.343 9.557 31.120 1.00 93.94 101 ASP A CA 1
ATOM 748 C C . ASP A 1 101 ? -9.155 9.465 29.820 1.00 93.94 101 ASP A C 1
ATOM 750 O O . ASP A 1 101 ? -10.387 9.343 29.839 1.00 93.94 101 ASP A O 1
ATOM 754 N N . ARG A 1 102 ? -8.454 9.522 28.686 1.00 96.19 102 ARG A N 1
ATOM 755 C CA . ARG A 1 102 ? -8.993 9.407 27.329 1.00 96.19 102 ARG A CA 1
ATOM 756 C C . ARG A 1 102 ? -8.205 8.379 26.540 1.00 96.19 102 ARG A C 1
ATOM 758 O O . ARG A 1 102 ? -7.090 8.637 26.093 1.00 96.19 102 ARG A O 1
ATOM 765 N N . ILE A 1 103 ? -8.836 7.242 26.287 1.00 96.00 103 ILE A N 1
ATOM 766 C CA . ILE A 1 103 ? -8.244 6.147 25.525 1.00 96.00 103 ILE A CA 1
ATOM 767 C C . ILE A 1 103 ? -8.685 6.286 24.062 1.00 96.00 103 ILE A C 1
ATOM 769 O O . ILE A 1 103 ? -9.889 6.207 23.796 1.00 96.00 103 ILE A O 1
ATOM 773 N N . PRO A 1 104 ? -7.761 6.500 23.107 1.00 97.00 104 PRO A N 1
ATOM 774 C CA . PRO A 1 104 ? -8.114 6.586 21.696 1.00 97.00 104 PRO A CA 1
ATOM 775 C C . PRO A 1 104 ? -8.524 5.213 21.155 1.00 97.00 104 PRO A C 1
ATOM 777 O O . PRO A 1 104 ? -7.834 4.213 21.365 1.00 97.00 104 PRO A O 1
ATOM 780 N N . VAL A 1 105 ? -9.628 5.175 20.413 1.00 96.69 105 VAL A N 1
ATOM 781 C CA . VAL A 1 105 ? -10.131 3.997 19.702 1.00 96.69 105 VAL A CA 1
ATOM 782 C C . VAL A 1 105 ? -10.211 4.309 18.215 1.00 96.69 105 VAL A C 1
ATOM 784 O O . VAL A 1 105 ? -10.728 5.350 17.818 1.00 96.69 105 VAL A O 1
ATOM 787 N N . ARG A 1 106 ? -9.725 3.369 17.399 1.00 96.12 106 ARG A N 1
ATOM 788 C CA . ARG A 1 106 ? -9.822 3.405 15.939 1.00 96.12 106 ARG A CA 1
ATOM 789 C C . ARG A 1 106 ? -10.547 2.167 15.432 1.00 96.12 106 ARG A C 1
ATOM 791 O O . ARG A 1 106 ? -10.055 1.053 15.614 1.00 96.12 106 ARG A O 1
ATOM 798 N N . ILE A 1 107 ? -11.670 2.364 14.749 1.00 95.88 107 ILE A N 1
ATOM 799 C CA . ILE A 1 107 ? -12.407 1.307 14.051 1.00 95.88 107 ILE A CA 1
ATOM 800 C C . ILE A 1 107 ? -12.165 1.446 12.549 1.00 95.88 107 ILE A C 1
ATOM 802 O O . ILE A 1 107 ? -12.402 2.498 11.959 1.00 95.88 107 ILE A O 1
ATOM 806 N N . LEU A 1 108 ? -11.688 0.364 11.932 1.00 94.94 108 LEU A N 1
ATOM 807 C CA . LEU A 1 108 ? -11.559 0.238 10.484 1.00 94.94 108 LEU A CA 1
ATOM 808 C C . LEU A 1 108 ? -12.695 -0.643 9.968 1.00 94.94 108 LEU A C 1
ATOM 810 O O . LEU A 1 108 ? -12.704 -1.849 10.223 1.00 94.94 108 LEU A O 1
ATOM 814 N N . VAL A 1 109 ? -13.616 -0.058 9.205 1.00 94.62 109 VAL A N 1
ATOM 815 C CA . VAL A 1 109 ? -14.583 -0.831 8.420 1.00 94.62 109 VAL A CA 1
ATOM 816 C C . VAL A 1 109 ? -13.921 -1.160 7.080 1.00 94.62 109 VAL A C 1
ATOM 818 O O . VAL A 1 109 ? -13.568 -0.235 6.336 1.00 94.62 109 VAL A O 1
ATOM 821 N N . PRO A 1 110 ? -13.695 -2.451 6.773 1.00 91.69 110 PRO A N 1
ATOM 822 C CA . PRO A 1 110 ? -13.040 -2.840 5.536 1.00 91.69 110 PRO A CA 1
ATOM 823 C C . PRO A 1 110 ? -13.898 -2.461 4.320 1.00 91.69 110 PRO A C 1
ATOM 825 O O . PRO A 1 110 ? -15.119 -2.326 4.443 1.00 91.69 110 PRO A O 1
ATOM 828 N N . PRO A 1 111 ? -13.273 -2.294 3.144 1.00 91.50 111 PRO A N 1
ATOM 829 C CA . PRO A 1 111 ? -14.003 -2.082 1.904 1.00 91.50 111 PRO A CA 1
ATOM 830 C C . PRO A 1 111 ? -14.882 -3.294 1.556 1.00 91.50 111 PRO A C 1
ATOM 832 O O . PRO A 1 111 ? -14.600 -4.425 1.954 1.00 91.50 111 PRO A O 1
ATOM 835 N N . ASP A 1 112 ? -15.923 -3.054 0.763 1.00 90.94 112 ASP A N 1
ATOM 836 C CA . ASP A 1 112 ? -16.862 -4.064 0.251 1.00 90.94 112 ASP A CA 1
ATOM 837 C C . ASP A 1 112 ? -16.254 -5.007 -0.803 1.00 90.94 112 ASP A C 1
ATOM 839 O O . ASP A 1 112 ? -16.879 -5.983 -1.222 1.00 90.94 112 ASP A O 1
ATOM 843 N N . ARG A 1 113 ? -15.012 -4.737 -1.213 1.00 85.69 113 ARG A N 1
ATOM 844 C CA . ARG A 1 113 ? -14.251 -5.500 -2.199 1.00 85.69 113 ARG A CA 1
ATOM 845 C C . ARG A 1 113 ? -12.753 -5.505 -1.873 1.00 85.69 113 ARG A C 1
ATOM 847 O O . ARG A 1 113 ? -12.264 -4.593 -1.205 1.00 85.69 113 ARG A O 1
ATOM 854 N N . PRO A 1 114 ? -11.984 -6.477 -2.394 1.00 86.44 114 PRO A N 1
ATOM 855 C CA . PRO A 1 114 ? -10.527 -6.430 -2.336 1.00 86.44 114 PRO A CA 1
ATOM 856 C C . PRO A 1 114 ? -9.974 -5.178 -3.030 1.00 86.44 114 PRO A C 1
ATOM 858 O O . PRO A 1 114 ? -10.450 -4.798 -4.099 1.00 86.44 114 PRO A O 1
ATOM 861 N N . LEU A 1 115 ? -8.937 -4.572 -2.447 1.00 90.81 115 LEU A N 1
ATOM 862 C CA . LEU A 1 115 ? -8.230 -3.434 -3.038 1.00 90.81 115 LEU A CA 1
ATOM 863 C C . LEU A 1 115 ? -6.822 -3.842 -3.463 1.00 90.81 115 LEU A C 1
ATOM 865 O O . LEU A 1 115 ? -6.064 -4.404 -2.667 1.00 90.81 115 LEU A O 1
ATOM 869 N N . TYR A 1 116 ? -6.434 -3.491 -4.686 1.00 93.12 116 TYR A N 1
ATOM 870 C CA . TYR A 1 116 ? -5.052 -3.650 -5.141 1.00 93.12 116 TYR A CA 1
ATOM 871 C C . TYR A 1 116 ? -4.119 -2.715 -4.371 1.00 93.12 116 TYR A C 1
ATOM 873 O O . TYR A 1 116 ? -4.541 -1.621 -4.006 1.00 93.12 116 TYR A O 1
ATOM 881 N N . PRO A 1 117 ? -2.854 -3.076 -4.091 1.00 93.62 117 PRO A N 1
ATOM 882 C CA . PRO A 1 117 ? -1.861 -2.129 -3.578 1.00 93.62 117 PRO A CA 1
ATOM 883 C C . PRO A 1 117 ? -1.770 -0.868 -4.459 1.00 93.62 117 PRO A C 1
ATOM 885 O O . PRO A 1 117 ? -1.916 -0.997 -5.673 1.00 93.62 117 PRO A O 1
ATOM 888 N N . PRO A 1 118 ? -1.501 0.327 -3.892 1.00 95.06 118 PRO A N 1
ATOM 889 C CA . PRO A 1 118 ? -1.397 1.555 -4.688 1.00 95.06 118 PRO A CA 1
ATOM 890 C C . PRO A 1 118 ? -0.309 1.460 -5.762 1.00 95.06 118 PRO A C 1
ATOM 892 O O . PRO A 1 118 ? -0.468 1.951 -6.878 1.00 95.06 118 PRO A O 1
ATOM 895 N N . GLU A 1 119 ? 0.798 0.797 -5.421 1.00 97.06 119 GLU A N 1
ATOM 896 C CA . GLU A 1 119 ? 1.836 0.439 -6.371 1.00 97.06 119 GLU A CA 1
ATOM 897 C C . GLU A 1 119 ? 2.441 -0.937 -6.074 1.00 97.06 119 GLU A C 1
ATOM 899 O O . GLU A 1 119 ? 2.501 -1.383 -4.927 1.00 97.06 119 GLU A O 1
ATOM 904 N N . GLY A 1 120 ? 2.908 -1.596 -7.131 1.00 97.00 120 GLY A N 1
ATOM 905 C CA . GLY A 1 120 ? 3.739 -2.793 -7.092 1.00 97.00 120 GLY A CA 1
ATOM 906 C C . GLY A 1 120 ? 5.003 -2.573 -7.918 1.00 97.00 120 GLY A C 1
ATOM 907 O O . GLY A 1 120 ? 4.985 -1.842 -8.909 1.00 97.00 120 GLY A O 1
ATOM 908 N N . ARG A 1 121 ? 6.118 -3.180 -7.508 1.00 97.50 121 ARG A N 1
ATOM 909 C CA . ARG A 1 121 ? 7.419 -2.985 -8.157 1.00 97.50 121 ARG A CA 1
ATOM 910 C C . ARG A 1 121 ? 8.014 -4.314 -8.575 1.00 97.50 121 ARG A C 1
ATOM 912 O O . ARG A 1 121 ? 8.073 -5.246 -7.780 1.00 97.50 121 ARG A O 1
ATOM 919 N N . TYR A 1 122 ? 8.504 -4.358 -9.803 1.00 97.06 122 TYR A N 1
ATOM 920 C CA . TYR A 1 122 ? 9.312 -5.454 -10.312 1.00 97.06 122 TYR A CA 1
ATOM 921 C C . TYR A 1 122 ? 10.504 -4.864 -11.057 1.00 97.06 122 TYR A C 1
ATOM 923 O O . TYR A 1 122 ? 10.345 -3.915 -11.825 1.00 97.06 122 TYR A O 1
ATOM 931 N N . TRP A 1 123 ? 11.701 -5.386 -10.815 1.00 97.50 123 TRP A N 1
ATOM 932 C CA . TRP A 1 123 ? 12.906 -4.917 -11.486 1.00 97.50 123 TRP A CA 1
ATOM 933 C C . TRP A 1 123 ? 13.785 -6.076 -11.916 1.00 97.50 123 TRP A C 1
ATOM 935 O O . TRP A 1 123 ? 13.715 -7.179 -11.371 1.00 97.50 123 TRP A O 1
ATOM 945 N N . ARG A 1 124 ? 14.639 -5.784 -12.891 1.00 97.31 124 ARG A N 1
ATOM 946 C CA . ARG A 1 124 ? 15.715 -6.662 -13.322 1.00 97.31 124 ARG A CA 1
ATOM 947 C C . ARG A 1 124 ? 16.996 -5.857 -13.459 1.00 97.31 124 ARG A C 1
ATOM 949 O O . ARG A 1 124 ? 16.972 -4.755 -14.013 1.00 97.31 124 ARG A O 1
ATOM 956 N N . ASP A 1 125 ? 18.077 -6.450 -12.974 1.00 97.44 125 ASP A N 1
ATOM 957 C CA . ASP A 1 125 ? 19.431 -5.945 -13.153 1.00 97.44 125 ASP A CA 1
ATOM 958 C C . ASP A 1 125 ? 20.066 -6.669 -14.331 1.00 97.44 125 ASP A C 1
ATOM 960 O O . ASP A 1 125 ? 19.951 -7.891 -14.470 1.00 97.44 125 ASP A O 1
ATOM 964 N N . TYR A 1 126 ? 20.698 -5.888 -15.189 1.00 96.50 126 TYR A N 1
ATOM 965 C CA . TYR A 1 126 ? 21.458 -6.342 -16.332 1.00 96.50 126 TYR A CA 1
ATOM 966 C C . TYR A 1 126 ? 22.921 -6.019 -16.070 1.00 96.50 126 TYR A C 1
ATOM 968 O O . TYR A 1 126 ? 23.262 -4.895 -15.697 1.00 96.50 126 TYR A O 1
ATOM 976 N N . ASP A 1 127 ? 23.759 -7.027 -16.262 1.00 96.56 127 ASP A N 1
ATOM 977 C CA . ASP A 1 127 ? 25.205 -6.951 -16.143 1.00 96.56 127 ASP A CA 1
ATOM 978 C C . ASP A 1 127 ? 25.784 -7.211 -17.531 1.00 96.56 127 ASP A C 1
ATOM 980 O O . ASP A 1 127 ? 25.610 -8.295 -18.090 1.00 96.56 127 ASP A O 1
ATOM 984 N N . SER A 1 128 ? 26.400 -6.192 -18.124 1.00 96.44 128 SER A N 1
ATOM 985 C CA . SER A 1 128 ? 27.053 -6.335 -19.427 1.00 96.44 128 SER A CA 1
ATOM 986 C C . SER A 1 128 ? 28.464 -6.907 -19.320 1.00 96.44 128 SER A C 1
ATOM 988 O O . SER A 1 128 ? 28.974 -7.414 -20.314 1.00 96.44 128 SER A O 1
ATOM 990 N N . THR A 1 129 ? 29.086 -6.892 -18.138 1.00 95.25 129 THR A N 1
ATOM 991 C CA . THR A 1 129 ? 30.486 -7.316 -17.949 1.00 95.25 129 THR A CA 1
ATOM 992 C C . THR A 1 129 ? 30.682 -8.816 -18.143 1.00 95.25 129 THR A C 1
ATOM 994 O O . THR A 1 129 ? 31.770 -9.266 -18.474 1.00 95.25 129 THR A O 1
ATOM 997 N N . VAL A 1 130 ? 29.610 -9.601 -18.013 1.00 95.50 130 VAL A N 1
ATOM 998 C CA . VAL A 1 130 ? 29.621 -11.038 -18.327 1.00 95.50 130 VAL A CA 1
ATOM 999 C C . VAL A 1 130 ? 29.555 -11.330 -19.834 1.00 95.50 130 VAL A C 1
ATOM 1001 O O . VAL A 1 130 ? 29.669 -12.488 -20.236 1.00 95.50 130 VAL A O 1
ATOM 1004 N N . HIS A 1 131 ? 29.338 -10.307 -20.667 1.00 94.62 131 HIS A N 1
ATOM 1005 C CA . HIS A 1 131 ? 29.153 -10.432 -22.115 1.00 94.62 131 HIS A CA 1
ATOM 1006 C C . HIS A 1 131 ? 30.138 -9.590 -22.937 1.00 94.62 131 HIS A C 1
ATOM 1008 O O . HIS A 1 131 ? 30.570 -10.054 -23.988 1.00 94.62 131 HIS A O 1
ATOM 1014 N N . CYS A 1 132 ? 30.479 -8.385 -22.482 1.00 95.56 132 CYS A N 1
ATOM 1015 C CA . CYS A 1 132 ? 31.433 -7.496 -23.141 1.00 95.56 132 CYS A CA 1
ATOM 1016 C C . CYS A 1 132 ? 32.866 -7.778 -22.684 1.00 95.56 132 CYS A C 1
ATOM 1018 O O . CYS A 1 132 ? 33.093 -8.112 -21.521 1.00 95.56 132 CYS A O 1
ATOM 1020 N N . ALA A 1 133 ? 33.834 -7.617 -23.588 1.00 94.81 133 ALA A N 1
ATOM 1021 C CA . ALA A 1 133 ? 35.252 -7.680 -23.240 1.00 94.81 133 ALA A CA 1
ATOM 1022 C C . ALA A 1 133 ? 35.685 -6.477 -22.372 1.00 94.81 133 ALA A C 1
ATOM 1024 O O . ALA A 1 133 ? 35.006 -5.453 -22.318 1.00 94.81 133 ALA A O 1
ATOM 1025 N N . ASP A 1 134 ? 36.854 -6.566 -21.727 1.00 91.00 134 ASP A N 1
ATOM 1026 C CA . ASP A 1 134 ? 37.373 -5.514 -20.829 1.00 91.00 134 ASP A CA 1
ATOM 1027 C C . ASP A 1 134 ? 37.493 -4.132 -21.511 1.00 91.00 134 ASP A C 1
ATOM 1029 O O . ASP A 1 134 ? 37.283 -3.085 -20.884 1.00 91.00 134 ASP A O 1
ATOM 1033 N N . ASN A 1 135 ? 37.804 -4.133 -22.812 1.00 93.19 135 ASN A N 1
ATOM 1034 C CA . ASN A 1 135 ? 37.926 -2.956 -23.676 1.00 93.19 135 ASN A CA 1
ATOM 1035 C C . ASN A 1 135 ? 36.629 -2.609 -24.431 1.00 93.19 135 ASN A C 1
ATOM 1037 O O . ASN A 1 135 ? 36.666 -1.870 -25.414 1.00 93.19 135 ASN A O 1
ATOM 1041 N N . GLU A 1 136 ? 35.493 -3.157 -24.009 1.00 96.44 136 GLU A N 1
ATOM 1042 C CA . GLU A 1 136 ? 34.176 -2.868 -24.564 1.00 96.44 136 GLU A CA 1
ATOM 1043 C C . GLU A 1 136 ? 33.240 -2.317 -23.483 1.00 96.44 136 GLU A C 1
ATOM 1045 O O . GLU A 1 136 ? 33.419 -2.521 -22.277 1.00 96.44 136 GLU A O 1
ATOM 1050 N N . ARG A 1 137 ? 32.209 -1.592 -23.909 1.00 95.69 137 ARG A N 1
ATOM 1051 C CA . ARG A 1 137 ? 31.105 -1.135 -23.057 1.00 95.69 137 ARG A CA 1
ATOM 1052 C C . ARG A 1 137 ? 29.768 -1.455 -23.715 1.00 95.69 137 ARG A C 1
ATOM 1054 O O . ARG A 1 137 ? 29.722 -1.599 -24.938 1.00 95.69 137 ARG A O 1
ATOM 1061 N N . PRO A 1 138 ? 28.682 -1.587 -22.937 1.00 97.06 138 PRO A N 1
ATOM 1062 C CA . PRO A 1 138 ? 27.370 -1.782 -23.524 1.00 97.06 138 PRO A CA 1
ATOM 1063 C C . PRO A 1 138 ? 26.927 -0.524 -24.271 1.00 97.06 138 PRO A C 1
ATOM 1065 O O . PRO A 1 138 ? 27.169 0.593 -23.829 1.00 97.06 138 PRO A O 1
ATOM 1068 N N . ASP A 1 139 ? 26.203 -0.718 -25.358 1.00 96.50 139 ASP A N 1
ATOM 1069 C CA . ASP A 1 139 ? 25.274 0.258 -25.908 1.00 96.50 139 ASP A CA 1
ATOM 1070 C C . ASP A 1 139 ? 23.862 -0.287 -25.668 1.00 96.50 139 ASP A C 1
ATOM 1072 O O . ASP A 1 139 ? 23.414 -1.229 -26.338 1.00 96.50 139 ASP A O 1
ATOM 1076 N N . TRP A 1 140 ? 23.197 0.210 -24.619 1.00 96.88 140 TRP A N 1
ATOM 1077 C CA . TRP A 1 140 ? 21.854 -0.243 -24.253 1.00 96.88 140 TRP A CA 1
ATOM 1078 C C . TRP A 1 140 ? 20.846 0.220 -25.304 1.00 96.88 140 TRP A C 1
ATOM 1080 O O . TRP A 1 140 ? 20.657 1.418 -25.509 1.00 96.88 140 TRP A O 1
ATOM 1090 N N . GLY A 1 141 ? 20.187 -0.743 -25.949 1.00 94.88 141 GLY A N 1
ATOM 1091 C CA . GLY A 1 141 ? 19.244 -0.509 -27.034 1.00 94.88 141 GLY A CA 1
ATOM 1092 C C . GLY A 1 141 ? 17.827 -0.218 -26.542 1.00 94.88 141 GLY A C 1
ATOM 1093 O O . GLY A 1 141 ? 17.590 0.596 -25.654 1.00 94.88 141 GLY A O 1
ATOM 1094 N N . ASN A 1 142 ? 16.840 -0.884 -27.136 1.00 97.19 142 ASN A N 1
ATOM 1095 C CA . ASN A 1 142 ? 15.441 -0.609 -26.821 1.00 97.19 142 ASN A CA 1
ATOM 1096 C C . ASN A 1 142 ? 14.960 -1.373 -25.585 1.00 97.19 142 ASN A C 1
ATOM 1098 O O . ASN A 1 142 ? 15.177 -2.580 -25.473 1.00 97.19 142 ASN A O 1
ATOM 1102 N N . LEU A 1 143 ? 14.189 -0.700 -24.729 1.00 97.81 143 LEU A N 1
ATOM 1103 C CA . LEU A 1 143 ? 13.281 -1.366 -23.803 1.00 97.81 143 LEU A CA 1
ATOM 1104 C C . LEU A 1 143 ? 11.962 -1.649 -24.525 1.00 97.81 143 LEU A C 1
ATOM 1106 O O . LEU A 1 143 ? 11.295 -0.739 -25.024 1.00 97.81 143 LEU A O 1
ATOM 1110 N N . THR A 1 144 ? 11.559 -2.913 -24.525 1.00 98.00 144 THR A N 1
ATOM 1111 C CA . THR A 1 144 ? 10.239 -3.351 -24.982 1.00 98.00 144 THR A CA 1
ATOM 1112 C C . THR A 1 144 ? 9.455 -3.938 -23.816 1.00 98.00 144 THR A C 1
ATOM 1114 O O . THR A 1 144 ? 10.031 -4.528 -22.900 1.00 98.00 144 THR A O 1
ATOM 1117 N N . TRP A 1 145 ? 8.134 -3.790 -23.834 1.00 97.44 145 TRP A N 1
ATOM 1118 C CA . TRP A 1 145 ? 7.254 -4.440 -22.867 1.00 97.44 145 TRP A CA 1
ATOM 1119 C C . TRP A 1 145 ? 5.921 -4.843 -23.483 1.00 97.44 145 TRP A C 1
ATOM 1121 O O . TRP A 1 145 ? 5.451 -4.252 -24.456 1.00 97.44 145 TRP A O 1
ATOM 1131 N N . GLN A 1 146 ? 5.296 -5.849 -22.878 1.00 97.06 146 GLN A N 1
ATOM 1132 C CA . GLN A 1 146 ? 3.978 -6.347 -23.251 1.00 97.06 146 GLN A CA 1
ATOM 1133 C C . GLN A 1 146 ? 3.057 -6.305 -22.037 1.00 97.06 146 GLN A C 1
ATOM 1135 O O . GLN A 1 146 ? 3.362 -6.886 -20.994 1.00 97.06 146 GLN A O 1
ATOM 1140 N N . THR A 1 147 ? 1.909 -5.646 -22.169 1.00 94.56 147 THR A N 1
ATOM 1141 C CA . THR A 1 147 ? 0.849 -5.664 -21.158 1.00 94.56 147 THR A CA 1
ATOM 1142 C C . THR A 1 147 ? -0.247 -6.652 -21.547 1.00 94.56 147 THR A C 1
ATOM 1144 O O . THR A 1 147 ? -0.540 -6.854 -22.722 1.00 94.56 147 THR A O 1
ATOM 1147 N N . VAL A 1 148 ? -0.848 -7.297 -20.549 1.00 94.12 148 VAL A N 1
ATOM 1148 C CA . VAL A 1 148 ? -2.093 -8.063 -20.707 1.00 94.12 148 VAL A CA 1
ATOM 1149 C C . VAL A 1 148 ? -3.291 -7.122 -20.623 1.00 94.12 148 VAL A C 1
ATOM 1151 O O . VAL A 1 148 ? -4.230 -7.252 -21.399 1.00 94.12 148 VAL A O 1
ATOM 1154 N N . SER A 1 149 ? -3.240 -6.154 -19.708 1.00 94.75 149 SER A N 1
ATOM 1155 C CA . SER A 1 149 ? -4.247 -5.107 -19.559 1.00 94.75 149 SER A CA 1
ATOM 1156 C C . SER A 1 149 ? -3.601 -3.803 -19.094 1.00 94.75 149 SER A C 1
ATOM 1158 O O . SER A 1 149 ? -2.598 -3.802 -18.376 1.00 94.75 149 SER A O 1
ATOM 1160 N N . MET A 1 150 ? -4.189 -2.688 -19.520 1.00 95.62 150 MET A N 1
ATOM 1161 C CA . MET A 1 150 ? -3.873 -1.341 -19.042 1.00 95.62 150 MET A CA 1
ATOM 1162 C C . MET A 1 150 ? -5.199 -0.575 -18.881 1.00 95.62 150 MET A C 1
ATOM 1164 O O . MET A 1 150 ? -5.564 0.193 -19.773 1.00 95.62 150 MET A O 1
ATOM 1168 N N . PRO A 1 151 ? -5.982 -0.860 -17.821 1.00 96.62 151 PRO A N 1
ATOM 1169 C CA . PRO A 1 151 ? -7.275 -0.213 -17.599 1.00 96.62 151 PRO A CA 1
ATOM 1170 C C . PRO A 1 151 ? -7.161 1.305 -17.402 1.00 96.62 151 PRO A C 1
ATOM 1172 O O . PRO A 1 151 ? -6.084 1.834 -17.103 1.00 96.62 151 PRO A O 1
ATOM 1175 N N . SER A 1 152 ? -8.276 2.021 -17.560 1.00 96.00 152 SER A N 1
ATOM 1176 C CA . SER A 1 152 ? -8.296 3.483 -17.431 1.00 96.00 152 SER A CA 1
ATOM 1177 C C . SER A 1 152 ? -7.863 3.929 -16.032 1.00 96.00 152 SER A C 1
ATOM 1179 O O . SER A 1 152 ? -8.219 3.326 -15.024 1.00 96.00 152 SER A O 1
ATOM 1181 N N . GLY A 1 153 ? -7.064 4.993 -15.960 1.00 96.00 153 GLY A N 1
ATOM 1182 C CA . GLY A 1 153 ? -6.535 5.502 -14.692 1.00 96.00 153 GLY A CA 1
ATOM 1183 C C . GLY A 1 153 ? -5.408 4.662 -14.078 1.00 96.00 153 GLY A C 1
ATOM 1184 O O . GLY A 1 153 ? -4.856 5.075 -13.061 1.00 96.00 153 GLY A O 1
ATOM 1185 N N . THR A 1 154 ? -5.024 3.534 -14.685 1.00 98.12 154 THR A N 1
ATOM 1186 C CA . THR A 1 154 ? -3.822 2.775 -14.304 1.00 98.12 154 THR A CA 1
ATOM 1187 C C . THR A 1 154 ? -2.592 3.243 -15.084 1.00 98.12 154 THR A C 1
ATOM 1189 O O . THR A 1 154 ? -2.706 3.868 -16.141 1.00 98.12 154 THR A O 1
ATOM 1192 N N . SER A 1 155 ? -1.390 2.968 -14.569 1.00 98.19 155 SER A N 1
ATOM 1193 C CA . SER A 1 155 ? -0.146 3.285 -15.286 1.00 98.19 155 SER A CA 1
ATOM 1194 C C . SER A 1 155 ? 1.027 2.399 -14.877 1.00 98.19 155 SER A C 1
ATOM 1196 O O . SER A 1 155 ? 1.051 1.822 -13.791 1.00 98.19 155 SER A O 1
ATOM 1198 N N . ILE A 1 156 ? 2.037 2.325 -15.742 1.00 98.44 156 ILE A N 1
ATOM 1199 C CA . ILE A 1 156 ? 3.352 1.766 -15.431 1.00 98.44 156 ILE A CA 1
ATOM 1200 C C . ILE A 1 156 ? 4.371 2.900 -15.530 1.00 98.44 156 ILE A C 1
ATOM 1202 O O . ILE A 1 156 ? 4.626 3.424 -16.617 1.00 98.44 156 ILE A O 1
ATOM 1206 N N . ARG A 1 157 ? 4.971 3.276 -14.398 1.00 98.38 157 ARG A N 1
ATOM 1207 C CA . ARG A 1 157 ? 6.152 4.144 -14.384 1.00 98.38 157 ARG A CA 1
ATOM 1208 C C . ARG A 1 157 ? 7.392 3.274 -14.531 1.00 98.38 157 ARG A C 1
ATOM 1210 O O . ARG A 1 157 ? 7.658 2.417 -13.692 1.00 98.38 157 ARG A O 1
ATOM 1217 N N . TRP A 1 158 ? 8.156 3.522 -15.578 1.00 98.38 158 TRP A N 1
ATOM 1218 C CA . TRP A 1 158 ? 9.451 2.906 -15.799 1.00 98.38 158 TRP A CA 1
ATOM 1219 C C . TRP A 1 158 ? 10.539 3.743 -15.144 1.00 98.38 158 TRP A C 1
ATOM 1221 O O . TRP A 1 158 ? 10.518 4.970 -15.230 1.00 98.38 158 TRP A O 1
ATOM 1231 N N . GLU A 1 159 ? 11.485 3.080 -14.493 1.00 98.38 159 GLU A N 1
ATOM 1232 C CA . GLU A 1 159 ? 12.669 3.691 -13.895 1.00 98.38 159 GLU A CA 1
ATOM 1233 C C . GLU A 1 159 ? 13.916 2.968 -14.421 1.00 98.38 159 GLU A C 1
ATOM 1235 O O . GLU A 1 159 ? 14.050 1.752 -14.263 1.00 98.38 159 GLU A O 1
ATOM 1240 N N . LEU A 1 160 ? 14.821 3.724 -15.041 1.00 98.31 160 LEU A N 1
ATOM 1241 C CA . LEU A 1 160 ? 16.111 3.272 -15.552 1.00 98.31 160 LEU A CA 1
ATOM 1242 C C . LEU A 1 160 ? 17.218 3.810 -14.645 1.00 98.31 160 LEU A C 1
ATOM 1244 O O . LEU A 1 160 ? 17.265 5.010 -14.369 1.00 98.31 160 LEU A O 1
ATOM 1248 N N . ARG A 1 161 ? 18.109 2.940 -14.174 1.00 98.25 161 ARG A N 1
ATOM 1249 C CA . ARG A 1 161 ? 19.285 3.321 -13.376 1.00 98.25 161 ARG A CA 1
ATOM 1250 C C . ARG A 1 161 ? 20.511 2.664 -13.979 1.00 98.25 161 ARG A C 1
ATOM 1252 O O . ARG A 1 161 ? 20.535 1.442 -14.063 1.00 98.25 161 ARG A O 1
ATOM 1259 N N . ALA A 1 162 ? 21.494 3.459 -14.377 1.00 97.62 162 ALA A N 1
ATOM 1260 C CA . ALA A 1 162 ? 22.742 2.979 -14.956 1.00 97.62 162 ALA A CA 1
ATOM 1261 C C . ALA A 1 162 ? 23.913 3.302 -14.014 1.00 97.62 162 ALA A C 1
ATOM 1263 O O . ALA A 1 162 ? 23.938 4.382 -13.423 1.00 97.62 162 ALA A O 1
ATOM 1264 N N . ALA A 1 163 ? 24.846 2.371 -13.820 1.00 97.88 163 ALA A N 1
ATOM 1265 C CA . ALA A 1 163 ? 25.949 2.541 -12.872 1.00 97.88 163 ALA A CA 1
ATOM 1266 C C . ALA A 1 163 ? 27.205 1.744 -13.261 1.00 97.88 163 ALA A C 1
ATOM 1268 O O . ALA A 1 163 ? 27.122 0.753 -13.985 1.00 97.88 163 ALA A O 1
ATOM 1269 N N . ASP A 1 164 ? 28.356 2.143 -12.710 1.00 96.50 164 ASP A N 1
ATOM 1270 C CA . ASP A 1 164 ? 29.646 1.451 -12.877 1.00 96.50 164 ASP A CA 1
ATOM 1271 C C . ASP A 1 164 ? 29.770 0.150 -12.075 1.00 96.50 164 ASP A C 1
ATOM 1273 O O . ASP A 1 164 ? 30.655 -0.663 -12.328 1.00 96.50 164 ASP A O 1
ATOM 1277 N N . SER A 1 165 ? 28.891 -0.070 -11.097 1.00 96.50 165 SER A N 1
ATOM 1278 C CA . SER A 1 165 ? 28.857 -1.305 -10.315 1.00 96.50 165 SER A CA 1
ATOM 1279 C C . SER A 1 165 ? 27.430 -1.692 -9.947 1.00 96.50 165 SER A C 1
ATOM 1281 O O . SER A 1 165 ? 26.573 -0.830 -9.726 1.00 96.50 165 SER A O 1
ATOM 1283 N N . LEU A 1 166 ? 27.189 -2.996 -9.794 1.00 95.62 166 LEU A N 1
ATOM 1284 C CA . LEU A 1 166 ? 25.901 -3.530 -9.348 1.00 95.62 166 LEU A CA 1
ATOM 1285 C C . LEU A 1 166 ? 25.458 -2.926 -8.001 1.00 95.62 166 LEU A C 1
ATOM 1287 O O . LEU A 1 166 ? 24.286 -2.607 -7.807 1.00 95.62 166 LEU A O 1
ATOM 1291 N N . ALA A 1 167 ? 26.406 -2.718 -7.083 1.00 97.19 167 ALA A N 1
ATOM 1292 C CA . ALA A 1 167 ? 26.144 -2.169 -5.754 1.00 97.19 167 ALA A CA 1
ATOM 1293 C C . ALA A 1 167 ? 25.701 -0.696 -5.776 1.00 97.19 167 ALA A C 1
ATOM 1295 O O . ALA A 1 167 ? 24.989 -0.263 -4.871 1.00 97.19 167 ALA A O 1
ATOM 1296 N N . ALA A 1 168 ? 26.088 0.071 -6.799 1.00 97.00 168 ALA A N 1
ATOM 1297 C CA . ALA A 1 168 ? 25.723 1.479 -6.918 1.00 97.00 168 ALA A CA 1
ATOM 1298 C C . ALA A 1 168 ? 24.282 1.689 -7.425 1.00 97.00 168 ALA A C 1
ATOM 1300 O O . ALA A 1 168 ? 23.662 2.693 -7.069 1.00 97.00 168 ALA A O 1
ATOM 1301 N N . LEU A 1 169 ? 23.710 0.728 -8.170 1.00 95.75 169 LEU A N 1
ATOM 1302 C CA . LEU A 1 169 ? 22.380 0.845 -8.795 1.00 95.75 169 LEU A CA 1
ATOM 1303 C C . LEU A 1 169 ? 21.269 1.357 -7.855 1.00 95.75 169 LEU A C 1
ATOM 1305 O O . LEU A 1 169 ? 20.515 2.247 -8.265 1.00 95.75 169 LEU A O 1
ATOM 1309 N N . PRO A 1 170 ? 21.113 0.867 -6.605 1.00 95.06 170 PRO A N 1
ATOM 1310 C CA . PRO A 1 170 ? 20.035 1.331 -5.731 1.00 95.06 170 PRO A CA 1
ATOM 1311 C C . PRO A 1 170 ? 20.129 2.829 -5.389 1.00 95.06 170 PRO A C 1
ATOM 1313 O O . PRO A 1 170 ? 19.098 3.493 -5.262 1.00 95.06 170 PRO A O 1
ATOM 1316 N N . GLY A 1 171 ? 21.344 3.380 -5.300 1.00 93.88 171 GLY A N 1
ATOM 1317 C CA . GLY A 1 171 ? 21.590 4.788 -4.967 1.00 93.88 171 GLY A CA 1
ATOM 1318 C C . GLY A 1 171 ? 21.408 5.763 -6.136 1.00 93.88 171 GLY A C 1
ATOM 1319 O O . GLY A 1 171 ? 21.233 6.956 -5.918 1.00 93.88 171 GLY A O 1
ATOM 1320 N N . THR A 1 172 ? 21.376 5.266 -7.372 1.00 96.25 172 THR A N 1
ATOM 1321 C CA . THR A 1 172 ? 21.646 6.047 -8.592 1.00 96.25 172 THR A CA 1
ATOM 1322 C C . THR A 1 172 ? 20.698 7.178 -9.018 1.00 96.25 172 THR A C 1
ATOM 1324 O O . THR A 1 172 ? 21.046 7.831 -9.958 1.00 96.25 172 THR A O 1
ATOM 1327 N N . THR A 1 173 ? 19.567 7.554 -8.436 1.00 96.00 173 THR A N 1
ATOM 1328 C CA . THR A 1 173 ? 18.577 8.448 -9.123 1.00 96.00 173 THR A CA 1
ATOM 1329 C C . THR A 1 173 ? 18.070 7.887 -10.474 1.00 96.00 173 THR A C 1
ATOM 1331 O O . THR A 1 173 ? 18.799 7.775 -11.457 1.00 96.00 173 THR A O 1
ATOM 1334 N N . PRO A 1 174 ? 16.786 7.516 -10.568 1.00 97.62 174 PRO A N 1
ATOM 1335 C CA . PRO A 1 174 ? 16.253 6.912 -11.778 1.00 97.62 174 PRO A CA 1
ATOM 1336 C C . PRO A 1 174 ? 15.908 7.955 -12.845 1.00 97.62 174 PRO A C 1
ATOM 1338 O O . PRO A 1 174 ? 15.238 8.949 -12.559 1.00 97.62 174 PRO A O 1
ATOM 1341 N N . VAL A 1 175 ? 16.234 7.655 -14.100 1.00 98.06 175 VAL A N 1
ATOM 1342 C CA . VAL A 1 175 ? 15.603 8.286 -15.264 1.00 98.06 175 VAL A CA 1
ATOM 1343 C C . VAL A 1 175 ? 14.245 7.623 -15.458 1.00 98.06 175 VAL A C 1
ATOM 1345 O O . VAL A 1 175 ? 14.169 6.401 -15.577 1.00 98.06 175 VAL A O 1
ATOM 1348 N N . SER A 1 176 ? 13.156 8.395 -15.449 1.00 97.75 176 SER A N 1
ATOM 1349 C CA . SER A 1 176 ? 11.805 7.825 -15.434 1.00 97.75 176 SER A CA 1
ATOM 1350 C C . SER A 1 176 ? 10.889 8.357 -16.528 1.00 97.75 176 SER A C 1
ATOM 1352 O O . SER A 1 176 ? 11.019 9.488 -16.987 1.00 97.75 176 SER A O 1
ATOM 1354 N N . PHE A 1 177 ? 9.949 7.515 -16.947 1.00 97.62 177 PHE A N 1
ATOM 1355 C CA . PHE A 1 177 ? 8.872 7.851 -17.878 1.00 97.62 177 PHE A CA 1
ATOM 1356 C C . PHE A 1 177 ? 7.645 6.982 -17.582 1.00 97.62 177 PHE A C 1
ATOM 1358 O O . PHE A 1 177 ? 7.745 5.983 -16.871 1.00 97.62 177 PHE A O 1
ATOM 1365 N N . THR A 1 178 ? 6.474 7.361 -18.097 1.00 98.00 178 THR A N 1
ATOM 1366 C CA . THR A 1 178 ? 5.205 6.697 -17.751 1.00 98.00 178 THR A CA 1
ATOM 1367 C C . THR A 1 178 ? 4.455 6.229 -18.993 1.00 98.00 178 THR A C 1
ATOM 1369 O O . THR A 1 178 ? 4.311 6.976 -19.962 1.00 98.00 178 THR A O 1
ATOM 1372 N N . ALA A 1 179 ? 3.978 4.988 -18.943 1.00 96.12 179 ALA A N 1
ATOM 1373 C CA . ALA A 1 179 ? 3.100 4.382 -19.930 1.00 96.12 179 ALA A CA 1
ATOM 1374 C C . ALA A 1 179 ? 1.703 4.165 -19.319 1.00 96.12 179 ALA A C 1
ATOM 1376 O O . ALA A 1 179 ? 1.620 3.583 -18.233 1.00 96.12 179 ALA A O 1
ATOM 1377 N N . PRO A 1 180 ? 0.609 4.554 -20.000 1.00 93.88 180 PRO A N 1
ATOM 1378 C CA . PRO A 1 180 ? 0.543 5.509 -21.120 1.00 93.88 180 PRO A CA 1
ATOM 1379 C C . PRO A 1 180 ? 0.929 6.952 -20.693 1.00 93.88 180 PRO A C 1
ATOM 1381 O O . PRO A 1 180 ? 1.000 7.224 -19.494 1.00 93.88 180 PRO A O 1
ATOM 1384 N N . PRO A 1 181 ? 1.195 7.885 -21.640 1.00 93.25 181 PRO A N 1
ATOM 1385 C CA . PRO A 1 181 ? 1.023 7.760 -23.094 1.00 93.25 181 PRO A CA 1
ATOM 1386 C C . PRO A 1 181 ? 2.214 7.133 -23.824 1.00 93.25 181 PRO A C 1
ATOM 1388 O O . PRO A 1 181 ? 2.105 6.848 -25.012 1.00 93.25 181 PRO A O 1
ATOM 1391 N N . VAL A 1 182 ? 3.345 6.911 -23.150 1.00 95.12 182 VAL A N 1
ATOM 1392 C CA . VAL A 1 182 ? 4.511 6.299 -23.795 1.00 95.12 182 VAL A CA 1
ATOM 1393 C C . VAL A 1 182 ? 4.193 4.854 -24.182 1.00 95.12 182 VAL A C 1
ATOM 1395 O O . VAL A 1 182 ? 3.687 4.081 -23.367 1.00 95.12 182 VAL A O 1
ATOM 1398 N N . THR A 1 183 ? 4.506 4.489 -25.421 1.00 94.31 183 THR A N 1
ATOM 1399 C CA . THR A 1 183 ? 4.306 3.146 -25.972 1.00 94.31 183 THR A CA 1
ATOM 1400 C C . THR A 1 183 ? 5.637 2.416 -26.140 1.00 94.31 183 THR A C 1
ATOM 1402 O O . THR A 1 183 ? 6.688 3.035 -26.277 1.00 94.31 183 THR A O 1
ATOM 1405 N N . SER A 1 184 ? 5.589 1.083 -26.090 1.00 95.19 184 SER A N 1
ATOM 1406 C CA . SER A 1 184 ? 6.731 0.213 -26.393 1.00 95.19 184 SER A CA 1
ATOM 1407 C C . SER A 1 184 ? 6.920 0.105 -27.912 1.00 95.19 184 SER A C 1
ATOM 1409 O O . SER A 1 184 ? 5.909 -0.032 -28.608 1.00 95.19 184 SER A O 1
ATOM 1411 N N . PRO A 1 185 ? 8.158 0.046 -28.440 1.00 97.31 185 PRO A N 1
ATOM 1412 C CA . PRO A 1 185 ? 9.444 0.154 -27.737 1.00 97.31 185 PRO A CA 1
ATOM 1413 C C . PRO A 1 185 ? 9.869 1.599 -27.437 1.00 97.31 185 PRO A C 1
ATOM 1415 O O . PRO A 1 185 ? 9.424 2.533 -28.100 1.00 97.31 185 PRO A O 1
ATOM 1418 N N . ILE A 1 186 ? 10.802 1.765 -26.495 1.00 97.12 186 ILE A N 1
ATOM 1419 C CA . ILE A 1 186 ? 11.515 3.033 -26.264 1.00 97.12 186 ILE A CA 1
ATOM 1420 C C . ILE A 1 186 ? 13.026 2.841 -26.324 1.00 97.12 186 ILE A C 1
ATOM 1422 O O . ILE A 1 186 ? 13.544 1.833 -25.852 1.00 97.12 186 ILE A O 1
ATOM 1426 N N . ASP A 1 187 ? 13.710 3.849 -26.852 1.00 96.75 187 ASP A N 1
ATOM 1427 C CA . ASP A 1 187 ? 15.169 3.930 -26.904 1.00 96.75 187 ASP A CA 1
ATOM 1428 C C . ASP A 1 187 ? 15.733 4.315 -25.523 1.00 96.75 187 ASP A C 1
ATOM 1430 O O . ASP A 1 187 ? 15.427 5.393 -24.998 1.00 96.75 187 ASP A O 1
ATOM 1434 N N . ILE A 1 188 ? 16.524 3.426 -24.908 1.00 97.38 188 ILE A N 1
ATOM 1435 C CA . ILE A 1 188 ? 17.155 3.675 -23.603 1.00 97.38 188 ILE A CA 1
ATOM 1436 C C . ILE A 1 188 ? 18.239 4.746 -23.724 1.00 97.38 188 ILE A C 1
ATOM 1438 O O . ILE A 1 188 ? 18.285 5.639 -22.874 1.00 97.38 188 ILE A O 1
ATOM 1442 N N . ALA A 1 189 ? 19.058 4.706 -24.776 1.00 94.94 189 ALA A N 1
ATOM 1443 C CA . ALA A 1 189 ? 20.146 5.649 -25.003 1.00 94.94 189 ALA A CA 1
ATOM 1444 C C . ALA A 1 189 ? 19.626 7.086 -25.073 1.00 94.94 189 ALA A C 1
ATOM 1446 O O . ALA A 1 189 ? 20.137 7.981 -24.391 1.00 94.94 189 ALA A O 1
ATOM 1447 N N . ALA A 1 190 ? 18.548 7.304 -25.827 1.00 95.62 190 ALA A N 1
ATOM 1448 C CA . ALA A 1 190 ? 17.897 8.607 -25.931 1.00 95.62 190 ALA A CA 1
ATOM 1449 C C . ALA A 1 190 ? 17.347 9.090 -24.576 1.00 95.62 190 ALA A C 1
ATOM 1451 O O . ALA A 1 190 ? 17.447 10.271 -24.238 1.00 95.62 190 ALA A O 1
ATOM 1452 N N . ARG A 1 191 ? 16.790 8.186 -23.758 1.00 96.19 191 ARG A N 1
ATOM 1453 C CA . ARG A 1 191 ? 16.274 8.532 -22.422 1.00 96.19 191 ARG A CA 1
ATOM 1454 C C . ARG A 1 191 ? 17.395 8.892 -21.458 1.00 96.19 191 ARG A C 1
ATOM 1456 O O . ARG A 1 191 ? 17.303 9.935 -20.813 1.00 96.19 191 ARG A O 1
ATOM 1463 N N . LEU A 1 192 ? 18.434 8.064 -21.369 1.00 96.38 192 LEU A N 1
ATOM 1464 C CA . LEU A 1 192 ? 19.570 8.298 -20.478 1.00 96.38 192 LEU A CA 1
ATOM 1465 C C . LEU A 1 192 ? 20.310 9.587 -20.859 1.00 96.38 192 LEU A C 1
ATOM 1467 O O . LEU A 1 192 ? 20.485 10.454 -20.004 1.00 96.38 192 LEU A O 1
ATOM 1471 N N . SER A 1 193 ? 20.627 9.776 -22.143 1.00 94.25 193 SER A N 1
ATOM 1472 C CA . SER A 1 193 ? 21.317 10.979 -22.635 1.00 94.25 193 SER A CA 1
ATOM 1473 C C . SER A 1 193 ? 20.519 12.262 -22.392 1.00 94.25 193 SER A C 1
ATOM 1475 O O . SER A 1 193 ? 21.091 13.254 -21.944 1.00 94.25 193 SER A O 1
ATOM 1477 N N . SER A 1 194 ? 19.192 12.238 -22.576 1.00 94.81 194 SER A N 1
ATOM 1478 C CA . SER A 1 194 ? 18.329 13.390 -22.264 1.00 94.81 194 SER A CA 1
ATOM 1479 C C . SER A 1 194 ? 18.347 13.791 -20.783 1.00 94.81 194 SER A C 1
ATOM 1481 O O . SER A 1 194 ? 18.043 14.935 -20.450 1.00 94.81 194 SER A O 1
ATOM 1483 N N . ALA A 1 195 ? 18.728 12.864 -19.901 1.00 95.31 195 ALA A N 1
ATOM 1484 C CA . ALA A 1 195 ? 18.886 13.081 -18.468 1.00 95.31 195 ALA A CA 1
ATOM 1485 C C . ALA A 1 195 ? 20.356 13.274 -18.043 1.00 95.31 195 ALA A C 1
ATOM 1487 O O . ALA A 1 195 ? 20.641 13.315 -16.848 1.00 95.31 195 ALA A O 1
ATOM 1488 N N . GLY A 1 196 ? 21.291 13.377 -18.996 1.00 95.62 196 GLY A N 1
ATOM 1489 C CA . GLY A 1 196 ? 22.723 13.524 -18.724 1.00 95.62 196 GLY A CA 1
ATOM 1490 C C . GLY A 1 196 ? 23.405 12.256 -18.198 1.00 95.62 196 GLY A C 1
ATOM 1491 O O . GLY A 1 196 ? 24.502 12.340 -17.653 1.00 95.62 196 GLY A O 1
ATOM 1492 N N . VAL A 1 197 ? 22.772 11.088 -18.340 1.00 96.31 197 VAL A N 1
ATOM 1493 C CA . VAL A 1 197 ? 23.320 9.796 -17.910 1.00 96.31 197 VAL A CA 1
ATOM 1494 C C . VAL A 1 197 ? 23.990 9.099 -19.104 1.00 96.31 197 VAL A C 1
ATOM 1496 O O . VAL A 1 197 ? 23.357 8.975 -20.155 1.00 96.31 197 VAL A O 1
ATOM 1499 N N . PRO A 1 198 ? 25.243 8.620 -18.979 1.00 94.69 198 PRO A N 1
ATOM 1500 C CA . PRO A 1 198 ? 25.906 7.887 -20.056 1.00 94.69 198 PRO A CA 1
ATOM 1501 C C . PRO A 1 198 ? 25.207 6.556 -20.381 1.00 94.69 198 PRO A C 1
ATOM 1503 O O . PRO A 1 198 ? 24.819 5.817 -19.475 1.00 94.69 198 PRO A O 1
ATOM 1506 N N . ASN A 1 199 ? 25.093 6.218 -21.672 1.00 94.75 199 ASN A N 1
ATOM 1507 C CA . ASN A 1 199 ? 24.517 4.939 -22.125 1.00 94.75 199 ASN A CA 1
ATOM 1508 C C . ASN A 1 199 ? 25.505 3.760 -22.088 1.00 94.75 199 ASN A C 1
ATOM 1510 O O . ASN A 1 199 ? 25.156 2.654 -22.478 1.00 94.75 199 ASN A O 1
ATOM 1514 N N . ASN A 1 200 ? 26.739 3.989 -21.641 1.00 95.44 200 ASN A N 1
ATOM 1515 C CA . ASN A 1 200 ? 27.825 3.012 -21.686 1.00 95.44 200 ASN A CA 1
ATOM 1516 C C . ASN A 1 200 ? 28.241 2.483 -20.308 1.00 95.44 200 ASN A C 1
ATOM 1518 O O . ASN A 1 200 ? 29.271 1.820 -20.180 1.00 95.44 200 ASN A O 1
ATOM 1522 N N . LEU A 1 201 ? 27.451 2.768 -19.268 1.00 96.44 201 LEU A N 1
ATOM 1523 C CA . LEU A 1 201 ? 27.703 2.225 -17.939 1.00 96.44 201 LEU A CA 1
ATOM 1524 C C . LEU A 1 201 ? 27.379 0.718 -17.913 1.00 96.44 201 LEU A C 1
ATOM 1526 O O . LEU A 1 201 ? 26.337 0.308 -18.439 1.00 96.44 201 LEU A O 1
ATOM 1530 N N . PRO A 1 202 ? 28.247 -0.112 -17.303 1.00 96.69 202 PRO A N 1
ATOM 1531 C CA . PRO A 1 202 ? 28.206 -1.566 -17.441 1.00 96.69 202 PRO A CA 1
ATOM 1532 C C . PRO A 1 202 ? 26.987 -2.246 -16.807 1.00 96.69 202 PRO A C 1
ATOM 1534 O O . PRO A 1 202 ? 26.655 -3.370 -17.194 1.00 96.69 202 PRO A O 1
ATOM 1537 N N . TYR A 1 203 ? 26.307 -1.588 -15.866 1.00 98.12 203 TYR A N 1
ATOM 1538 C CA . TYR A 1 203 ? 25.137 -2.137 -15.188 1.00 98.12 203 TYR A CA 1
ATOM 1539 C C . TYR A 1 203 ? 23.905 -1.271 -15.423 1.00 98.12 203 TYR A C 1
ATOM 1541 O O . TYR A 1 203 ? 23.965 -0.047 -15.295 1.00 98.12 203 TYR A O 1
ATOM 1549 N N . LEU A 1 204 ? 22.766 -1.915 -15.682 1.00 98.06 204 LEU A N 1
ATOM 1550 C CA . LEU A 1 204 ? 21.470 -1.261 -15.857 1.00 98.06 204 LEU A CA 1
ATOM 1551 C C . LEU A 1 204 ? 20.404 -1.963 -15.011 1.00 98.06 204 LEU A C 1
ATOM 1553 O O . LEU A 1 204 ? 20.176 -3.159 -15.157 1.00 98.06 204 LEU A O 1
ATOM 1557 N N . ARG A 1 205 ? 19.681 -1.217 -14.174 1.00 98.31 205 ARG A N 1
ATOM 1558 C CA . ARG A 1 205 ? 18.424 -1.666 -13.561 1.00 98.31 205 ARG A CA 1
ATOM 1559 C C . ARG A 1 205 ? 17.253 -1.065 -14.314 1.00 98.31 205 ARG A C 1
ATOM 1561 O O . ARG A 1 205 ? 17.130 0.158 -14.400 1.00 98.31 205 ARG A O 1
ATOM 1568 N N . VAL A 1 206 ? 16.350 -1.926 -14.769 1.00 98.31 206 VAL A N 1
ATOM 1569 C CA . VAL A 1 206 ? 15.042 -1.529 -15.298 1.00 98.31 206 VAL A CA 1
ATOM 1570 C C . VAL A 1 206 ? 13.984 -1.920 -14.279 1.00 98.31 206 VAL A C 1
ATOM 1572 O O . VAL A 1 206 ? 13.842 -3.098 -13.954 1.00 98.31 206 VAL A O 1
ATOM 1575 N N . THR A 1 207 ? 13.243 -0.940 -13.767 1.00 98.56 207 THR A N 1
ATOM 1576 C CA . THR A 1 207 ? 12.146 -1.156 -12.814 1.00 98.56 207 THR A CA 1
ATOM 1577 C C . THR A 1 207 ? 10.820 -0.755 -13.441 1.00 98.56 207 THR A C 1
ATOM 1579 O O . THR A 1 207 ? 10.667 0.372 -13.909 1.00 98.56 207 THR A O 1
ATOM 1582 N N . ALA A 1 208 ? 9.849 -1.661 -13.401 1.00 98.44 208 ALA A N 1
ATOM 1583 C CA . ALA A 1 208 ? 8.446 -1.374 -13.645 1.00 98.44 208 ALA A CA 1
ATOM 1584 C C . ALA A 1 208 ? 7.753 -1.084 -12.308 1.00 98.44 208 ALA A C 1
ATOM 1586 O O . ALA A 1 208 ? 7.705 -1.944 -11.424 1.00 98.44 208 ALA A O 1
ATOM 1587 N N . VAL A 1 209 ? 7.195 0.115 -12.165 1.00 98.44 209 VAL A N 1
ATOM 1588 C CA . VAL A 1 209 ? 6.326 0.499 -11.048 1.00 98.44 209 VAL A CA 1
ATOM 1589 C C . VAL A 1 209 ? 4.890 0.525 -11.562 1.00 98.44 209 VAL A C 1
ATOM 1591 O O . VAL A 1 209 ? 4.477 1.468 -12.235 1.00 98.44 209 VAL A O 1
ATOM 1594 N N . LEU A 1 210 ? 4.145 -0.537 -11.276 1.00 98.38 210 LEU A N 1
ATOM 1595 C CA . LEU A 1 210 ? 2.748 -0.703 -11.658 1.00 98.38 210 LEU A CA 1
ATOM 1596 C C . LEU A 1 210 ? 1.880 0.050 -10.654 1.00 98.38 210 LEU A C 1
ATOM 1598 O O . LEU A 1 210 ? 2.044 -0.147 -9.453 1.00 98.38 210 LEU A O 1
ATOM 1602 N N . ARG A 1 211 ? 0.973 0.903 -11.126 1.00 98.25 211 ARG A N 1
ATOM 1603 C CA . ARG A 1 211 ? 0.119 1.753 -10.288 1.00 98.25 211 ARG A CA 1
ATOM 1604 C C . ARG A 1 211 ? -1.346 1.443 -10.527 1.00 98.25 211 ARG A C 1
ATOM 1606 O O . ARG A 1 211 ? -1.802 1.518 -11.672 1.00 98.25 211 ARG A O 1
ATOM 1613 N N . SER A 1 212 ? -2.063 1.130 -9.450 1.00 97.38 212 SER A N 1
ATOM 1614 C CA . SER A 1 212 ? -3.512 0.957 -9.503 1.00 97.38 212 SER A CA 1
ATOM 1615 C C . SER A 1 212 ? -4.204 2.275 -9.849 1.00 97.38 212 SER A C 1
ATOM 1617 O O . SER A 1 212 ? -3.629 3.356 -9.695 1.00 97.38 212 SER A O 1
ATOM 1619 N N . ASN A 1 213 ? -5.460 2.194 -10.272 1.00 95.25 213 ASN A N 1
ATOM 1620 C CA . ASN A 1 213 ? -6.308 3.375 -10.389 1.00 95.25 213 ASN A CA 1
ATOM 1621 C C . ASN A 1 213 ? -6.597 3.996 -9.004 1.00 95.25 213 ASN A C 1
ATOM 1623 O O . ASN A 1 213 ? -6.273 3.426 -7.954 1.00 95.25 213 ASN A O 1
ATOM 1627 N N . ALA A 1 214 ? -7.174 5.201 -9.002 1.00 92.50 214 ALA A N 1
ATOM 1628 C CA . ALA A 1 214 ? -7.363 6.001 -7.788 1.00 92.50 214 ALA A CA 1
ATOM 1629 C C . ALA A 1 214 ? -8.219 5.298 -6.721 1.00 92.50 214 ALA A C 1
ATOM 1631 O O . ALA A 1 214 ? -7.958 5.448 -5.528 1.00 92.50 214 ALA A O 1
ATOM 1632 N N . ASP A 1 215 ? -9.209 4.507 -7.143 1.00 90.38 215 ASP A N 1
ATOM 1633 C CA . ASP A 1 215 ? -10.082 3.735 -6.258 1.00 90.38 215 ASP A CA 1
ATOM 1634 C C . ASP A 1 215 ? -9.581 2.313 -5.969 1.00 90.38 215 ASP A C 1
ATOM 1636 O O . ASP A 1 215 ? -10.274 1.533 -5.313 1.00 90.38 215 ASP A O 1
ATOM 1640 N N . ARG A 1 216 ? -8.368 1.987 -6.434 1.00 92.69 216 ARG A N 1
ATOM 1641 C CA . ARG A 1 216 ? -7.662 0.722 -6.192 1.00 92.69 216 ARG A CA 1
ATOM 1642 C C . ARG A 1 216 ? -8.467 -0.516 -6.612 1.00 92.69 216 ARG A C 1
ATOM 1644 O O . ARG A 1 216 ? -8.237 -1.605 -6.080 1.00 92.69 216 ARG A O 1
ATOM 1651 N N . SER A 1 217 ? -9.391 -0.350 -7.558 1.00 92.56 217 SER A N 1
ATOM 1652 C CA . SER A 1 217 ? -10.237 -1.408 -8.119 1.00 92.56 217 SER A CA 1
ATOM 1653 C C . SER A 1 217 ? -9.608 -2.101 -9.324 1.00 92.56 217 SER A C 1
ATOM 1655 O O . SER A 1 217 ? -9.940 -3.249 -9.602 1.00 92.56 217 SER A O 1
ATOM 1657 N N . GLU A 1 218 ? -8.664 -1.448 -10.003 1.00 95.25 218 GLU A N 1
ATOM 1658 C CA . GLU A 1 218 ? -7.964 -1.984 -11.168 1.00 95.25 218 GLU A CA 1
ATOM 1659 C C . GLU A 1 218 ? -6.457 -1.733 -11.077 1.00 95.25 218 GLU A C 1
ATOM 1661 O O . GLU A 1 218 ? -5.986 -0.767 -10.473 1.00 95.25 218 GLU A O 1
ATOM 1666 N N . THR A 1 219 ? -5.681 -2.604 -11.714 1.00 96.38 219 THR A N 1
ATOM 1667 C CA . THR A 1 219 ? -4.219 -2.524 -11.792 1.00 96.38 219 THR A CA 1
ATOM 1668 C C . THR A 1 219 ? -3.771 -2.923 -13.199 1.00 96.38 219 THR A C 1
ATOM 1670 O O . THR A 1 219 ? -4.440 -3.753 -13.828 1.00 96.38 219 THR A O 1
ATOM 1673 N N . PRO A 1 220 ? -2.676 -2.358 -13.738 1.00 97.19 220 PRO A N 1
ATOM 1674 C CA . PRO A 1 220 ? -2.171 -2.813 -15.015 1.00 97.19 220 PRO A CA 1
ATOM 1675 C C . PRO A 1 220 ? -1.536 -4.189 -14.829 1.00 97.19 220 PRO A C 1
ATOM 1677 O O . PRO A 1 220 ? -1.000 -4.514 -13.768 1.00 97.19 220 PRO A O 1
ATOM 1680 N N . VAL A 1 221 ? -1.568 -5.004 -15.876 1.00 96.44 221 VAL A N 1
ATOM 1681 C CA . VAL A 1 221 ? -0.955 -6.332 -15.852 1.00 96.44 221 VAL A CA 1
ATOM 1682 C C . VAL A 1 221 ? 0.176 -6.352 -16.864 1.00 96.44 221 VAL A C 1
ATOM 1684 O O . VAL A 1 221 ? -0.048 -6.347 -18.074 1.00 96.44 221 VAL A O 1
ATOM 1687 N N . LEU A 1 222 ? 1.407 -6.375 -16.361 1.00 96.94 222 LEU A N 1
ATOM 1688 C CA . LEU A 1 222 ? 2.619 -6.498 -17.163 1.00 96.94 222 LEU A CA 1
ATOM 1689 C C . LEU A 1 222 ? 2.931 -7.980 -17.391 1.00 96.94 222 LEU A C 1
ATOM 1691 O O . LEU A 1 222 ? 3.119 -8.725 -16.433 1.00 96.94 222 LEU A O 1
ATOM 1695 N N . ARG A 1 223 ? 2.985 -8.412 -18.655 1.00 96.75 223 ARG A N 1
ATOM 1696 C CA . ARG A 1 223 ? 3.344 -9.790 -19.023 1.00 96.75 223 ARG A CA 1
ATOM 1697 C C . ARG A 1 223 ? 4.853 -9.987 -19.013 1.00 96.75 223 ARG A C 1
ATOM 1699 O O . ARG A 1 223 ? 5.343 -10.971 -18.472 1.00 96.75 223 ARG A O 1
ATOM 1706 N N . SER A 1 224 ? 5.573 -9.078 -19.660 1.00 96.56 224 SER A N 1
ATOM 1707 C CA . SER A 1 224 ? 7.021 -9.159 -19.830 1.00 96.56 224 SER A CA 1
ATOM 1708 C C . SER A 1 224 ? 7.609 -7.796 -20.179 1.00 96.56 224 SER A C 1
ATOM 1710 O O . SER A 1 224 ? 6.915 -6.914 -20.694 1.00 96.56 224 SER A O 1
ATOM 1712 N N . PHE A 1 225 ? 8.905 -7.648 -19.918 1.00 97.81 225 PHE A N 1
ATOM 1713 C CA . PHE A 1 225 ? 9.735 -6.620 -20.526 1.00 97.81 225 PHE A CA 1
ATOM 1714 C C . PHE A 1 225 ? 11.125 -7.170 -20.818 1.00 97.81 225 PHE A C 1
ATOM 1716 O O . PHE A 1 225 ? 11.616 -8.046 -20.103 1.00 97.81 225 PHE A O 1
ATOM 1723 N N . GLU A 1 226 ? 11.760 -6.638 -21.852 1.00 96.19 226 GLU A N 1
ATOM 1724 C CA . GLU A 1 226 ? 13.123 -6.991 -22.223 1.00 96.19 226 GLU A CA 1
ATOM 1725 C C . GLU A 1 226 ? 13.879 -5.771 -22.739 1.00 96.19 226 GLU A C 1
ATOM 1727 O O . GLU A 1 226 ? 13.309 -4.883 -23.375 1.00 96.19 226 GLU A O 1
ATOM 1732 N N . THR A 1 227 ? 15.180 -5.758 -22.473 1.00 95.69 227 THR A N 1
ATOM 1733 C CA . THR A 1 227 ? 16.136 -4.883 -23.145 1.00 95.69 227 THR A CA 1
ATOM 1734 C C . THR A 1 227 ? 17.250 -5.726 -23.747 1.00 95.69 227 THR A C 1
ATOM 1736 O O . THR A 1 227 ? 17.524 -6.839 -23.286 1.00 95.69 227 THR A O 1
ATOM 1739 N N . ARG A 1 228 ? 17.866 -5.198 -24.800 1.00 92.56 228 ARG A N 1
ATOM 1740 C CA . ARG A 1 228 ? 19.031 -5.773 -25.468 1.00 92.56 228 ARG A CA 1
ATOM 1741 C C . ARG A 1 228 ? 20.112 -4.711 -25.546 1.00 92.56 228 ARG A C 1
ATOM 1743 O O . ARG A 1 228 ? 19.803 -3.528 -25.652 1.00 92.56 228 ARG A O 1
ATOM 1750 N N . PHE A 1 229 ? 21.359 -5.145 -25.527 1.00 95.94 229 PHE A N 1
ATOM 1751 C CA . PHE A 1 229 ? 22.514 -4.285 -25.730 1.00 95.94 229 PHE A CA 1
ATOM 1752 C C . PHE A 1 229 ? 23.487 -4.963 -26.686 1.00 95.94 229 PHE A C 1
ATOM 1754 O O . PHE A 1 229 ? 23.423 -6.178 -26.895 1.00 95.94 229 PHE A O 1
ATOM 1761 N N . VAL A 1 230 ? 24.370 -4.163 -27.263 1.00 96.62 230 VAL A N 1
ATOM 1762 C CA . VAL A 1 230 ? 25.538 -4.633 -28.010 1.00 96.62 230 VAL A CA 1
ATOM 1763 C C . VAL A 1 230 ? 26.798 -4.152 -27.303 1.00 96.62 230 VAL A C 1
ATOM 1765 O O . VAL A 1 230 ? 26.750 -3.163 -26.579 1.00 96.62 230 VAL A O 1
ATOM 1768 N N . CYS A 1 231 ? 27.911 -4.857 -27.475 1.00 97.06 231 CYS A N 1
ATOM 1769 C CA . CYS A 1 231 ? 29.198 -4.431 -26.936 1.00 97.06 231 CYS A CA 1
ATOM 1770 C C . CYS A 1 231 ? 29.931 -3.610 -27.996 1.00 97.06 231 CYS A C 1
ATOM 1772 O O . CYS A 1 231 ? 30.045 -4.044 -29.144 1.00 97.06 231 CYS A O 1
ATOM 1774 N N . VAL A 1 232 ? 30.378 -2.413 -27.622 1.00 96.50 232 VAL A N 1
ATOM 1775 C CA . VAL A 1 232 ? 31.111 -1.497 -28.500 1.00 96.50 232 VAL A CA 1
ATOM 1776 C C . VAL A 1 232 ? 32.491 -1.205 -27.906 1.00 96.50 232 VAL A C 1
ATOM 1778 O O . VAL A 1 232 ? 32.585 -1.029 -26.687 1.00 96.50 232 VAL A O 1
ATOM 1781 N N . PRO A 1 233 ? 33.564 -1.158 -28.717 1.00 94.25 233 PRO A N 1
ATOM 1782 C CA . PRO A 1 233 ? 34.898 -0.824 -28.227 1.00 94.25 233 PRO A CA 1
ATOM 1783 C C . PRO A 1 233 ? 34.932 0.540 -27.534 1.00 94.25 233 PRO A C 1
ATOM 1785 O O . PRO A 1 233 ? 34.321 1.499 -28.005 1.00 94.25 233 PRO A O 1
ATOM 1788 N N . THR A 1 234 ? 35.670 0.635 -26.432 1.00 83.69 234 THR A N 1
ATOM 1789 C CA . THR A 1 234 ? 36.041 1.924 -25.843 1.00 83.69 234 THR A CA 1
ATOM 1790 C C . THR A 1 234 ? 37.217 2.496 -26.620 1.00 83.69 234 THR A C 1
ATOM 1792 O O . THR A 1 234 ? 38.277 1.867 -26.638 1.00 83.69 234 THR A O 1
ATOM 1795 N N . GLU A 1 235 ? 37.026 3.648 -27.265 1.00 62.34 235 GLU A N 1
ATOM 1796 C CA . GLU A 1 235 ? 38.135 4.464 -27.786 1.00 62.34 235 GLU A CA 1
ATOM 1797 C C . GLU A 1 235 ? 39.023 5.010 -26.660 1.00 62.34 235 GLU A C 1
ATOM 1799 O O . GLU A 1 235 ? 38.484 5.329 -25.570 1.00 62.34 235 GLU A O 1
#

Secondary structure (DSSP, 8-state):
-HHHHHHHHHHH--EEEEEEEE--TTSSS-GGGGEEEEEEEEE-SS--SEEETTTEEEEEPTT--EEEEEEE--SS----SS-EEEEEEEEEEETTTEEEEEEEEEEEEPPSS----SEEEEEEEEESTTTS-TTEEEEEEEEEEEEEE--TT-EEEEEEEEESSTTTGGGS--EEEEETTS-S-EEHHHHHHHTT--TT-SEEEEEEEEE--TTSS---EEEEEEEEEEEEE--